Protein AF-A0A2M7CH13-F1 (afdb_monomer_lite)

Sequence (245 aa):
MSPFKLNDRGKRRNRRKWLVLSIFLSLFLFCVLYLFFLERNVMISPETKPDFIVMEERIREKGTFYQSLVERKIPHRWIDLIISKLNPFVDFRRIQGATYRFIMDTEGEMVKFVYEAGPTEVYEIEKDSKGKFIVERHKVPLQVHLVKIVGEIRSSLFEAMNEVGEQDQLALSFAEILAWEIDFYQDVREGNRFKVIVEKIYKGEQFIQYGTIHVAEYLRGEEVIRGIRFNGGYYNEEGFSLQKA

Foldseek 3Di:
DDDDDDDPPVVVVVVVVVVVVVVVVVVVVVVVVVVVVVVVVPPPPPPPPQPKDKDKDWDDPPDFPLVRCVVVVQDVVVSVVVCVQCVVPDDRVPQDGKMKMFIDGPVSHTAKIWIGSADFWIWIWHQDPVGDTHIDIDGQDKDKDFDKDKFFDADALQVGCVVSPHHVVVSVVLCVQQVQPDDRVPLDDGGKMKMWGWIFIDRVPDTGDIDDTQKIWIGDPPDIDIWGDDPRFTATPVRHGSDDD

Radius of gyration: 37.73 Å; chains: 1; bounding box: 50×32×145 Å

pLDDT: mean 85.06, std 14.84, range [39.34, 98.62]

Structure (mmCIF, N/CA/C/O backbone):
data_AF-A0A2M7CH13-F1
#
_entry.id   AF-A0A2M7CH13-F1
#
loop_
_atom_site.group_PDB
_atom_site.id
_atom_site.type_symbol
_atom_site.label_atom_id
_atom_site.label_alt_id
_atom_site.label_comp_id
_atom_site.label_asym_id
_atom_site.label_entity_id
_atom_site.label_seq_id
_atom_site.pdbx_PDB_ins_code
_atom_site.Cartn_x
_atom_site.Cartn_y
_atom_site.Cartn_z
_atom_site.occupancy
_atom_site.B_iso_or_equiv
_atom_site.auth_seq_id
_atom_site.auth_comp_id
_atom_site.auth_asym_id
_atom_site.auth_atom_id
_atom_site.pdbx_PDB_model_num
ATOM 1 N N . MET A 1 1 ? -20.162 -11.603 -118.496 1.00 45.19 1 MET A N 1
ATOM 2 C CA . MET A 1 1 ? -19.532 -12.380 -117.409 1.00 45.19 1 MET A CA 1
ATOM 3 C C . MET A 1 1 ? -18.289 -11.630 -116.939 1.00 45.19 1 MET A C 1
ATOM 5 O O . MET A 1 1 ? -17.283 -11.674 -117.625 1.00 45.19 1 MET A O 1
ATOM 9 N N . SER A 1 2 ? -18.396 -10.841 -115.864 1.00 39.34 2 SER A N 1
ATOM 10 C CA . SER A 1 2 ? -17.268 -10.316 -115.066 1.00 39.34 2 SER A CA 1
ATOM 11 C C . SER A 1 2 ? -17.836 -9.541 -113.865 1.00 39.34 2 SER A C 1
ATOM 13 O O . SER A 1 2 ? -18.521 -8.540 -114.087 1.00 39.34 2 SER A O 1
ATOM 15 N N . PRO A 1 3 ? -17.641 -9.993 -112.612 1.00 51.88 3 PRO A N 1
ATOM 16 C CA . PRO A 1 3 ? -18.106 -9.272 -111.438 1.00 51.88 3 PRO A CA 1
ATOM 17 C C . PRO A 1 3 ? -16.987 -8.461 -110.757 1.00 51.88 3 PRO A C 1
ATOM 19 O O . PRO A 1 3 ? -15.832 -8.868 -110.698 1.00 51.88 3 PRO A O 1
ATOM 22 N N . PHE A 1 4 ? -17.402 -7.331 -110.179 1.00 49.12 4 PHE A N 1
ATOM 23 C CA . PHE A 1 4 ? -16.950 -6.771 -108.898 1.00 49.12 4 PHE A CA 1
ATOM 24 C C . PHE A 1 4 ? -15.440 -6.583 -108.635 1.00 49.12 4 PHE A C 1
ATOM 26 O O . PHE A 1 4 ? -14.747 -7.483 -108.165 1.00 49.12 4 PHE A O 1
ATOM 33 N N . LYS A 1 5 ? -14.973 -5.324 -108.703 1.00 50.72 5 LYS A N 1
ATOM 34 C CA . LYS A 1 5 ? -13.834 -4.852 -107.892 1.00 50.72 5 LYS A CA 1
ATOM 35 C C . LYS A 1 5 ? -14.351 -4.250 -106.582 1.00 50.72 5 LYS A C 1
ATOM 37 O O . LYS A 1 5 ? -14.928 -3.166 -106.559 1.00 50.72 5 LYS A O 1
ATOM 42 N N . LEU A 1 6 ? -14.156 -5.006 -105.504 1.00 49.09 6 LEU A N 1
ATOM 43 C CA . LEU A 1 6 ? -14.552 -4.692 -104.135 1.00 49.09 6 LEU A CA 1
ATOM 44 C C . LEU A 1 6 ? -13.809 -3.486 -103.535 1.00 49.09 6 LEU A C 1
ATOM 46 O O . LEU A 1 6 ? -12.607 -3.286 -103.694 1.00 49.09 6 LEU A O 1
ATOM 50 N N . ASN A 1 7 ? -14.585 -2.743 -102.754 1.00 55.62 7 ASN A N 1
ATOM 51 C CA . ASN A 1 7 ? -14.226 -1.696 -101.808 1.00 55.62 7 ASN A CA 1
ATOM 52 C C . ASN A 1 7 ? -13.224 -2.184 -100.733 1.00 55.62 7 ASN A C 1
ATOM 54 O O . ASN A 1 7 ? -13.626 -2.716 -99.700 1.00 55.62 7 ASN A O 1
ATOM 58 N N . ASP A 1 8 ? -11.920 -1.979 -100.950 1.00 56.94 8 ASP A N 1
ATOM 59 C CA . ASP A 1 8 ? -10.857 -2.427 -100.024 1.00 56.94 8 ASP A CA 1
ATOM 60 C C . ASP A 1 8 ? -10.318 -1.317 -99.085 1.00 56.94 8 ASP A C 1
ATOM 62 O O . ASP A 1 8 ? -9.469 -1.543 -98.218 1.00 56.94 8 ASP A O 1
ATOM 66 N N . ARG A 1 9 ? -10.835 -0.079 -99.184 1.00 52.50 9 ARG A N 1
ATOM 67 C CA . ARG A 1 9 ? -10.374 1.038 -98.326 1.00 52.50 9 ARG A CA 1
ATOM 68 C C . ARG A 1 9 ? -11.031 1.058 -96.940 1.00 52.50 9 ARG A C 1
ATOM 70 O O . ARG A 1 9 ? -10.379 1.441 -95.967 1.00 52.50 9 ARG A O 1
ATOM 77 N N . GLY A 1 10 ? -12.280 0.599 -96.812 1.00 51.81 10 GLY A N 1
ATOM 78 C CA . GLY A 1 10 ? -12.993 0.543 -95.524 1.00 51.81 10 GLY A CA 1
ATOM 79 C C . GLY A 1 10 ? -12.445 -0.521 -94.561 1.00 51.81 10 GLY A C 1
ATOM 80 O O . GLY A 1 10 ? -12.363 -0.298 -93.351 1.00 51.81 10 GLY A O 1
ATOM 81 N N . LYS A 1 11 ? -11.975 -1.653 -95.103 1.00 52.38 11 LYS A N 1
ATOM 82 C CA . LYS A 1 11 ? -11.487 -2.805 -94.325 1.00 52.38 11 LYS A CA 1
ATOM 83 C C . LYS A 1 11 ? -10.139 -2.522 -93.647 1.00 52.38 11 LYS A C 1
ATOM 85 O O . LYS A 1 11 ? -9.933 -2.908 -92.496 1.00 52.38 11 LYS A O 1
ATOM 90 N N . ARG A 1 12 ? -9.246 -1.767 -94.306 1.00 54.50 12 ARG A N 1
ATOM 91 C CA . ARG A 1 12 ? -7.944 -1.339 -93.746 1.00 54.50 12 ARG A CA 1
ATOM 92 C C . ARG A 1 12 ? -8.079 -0.356 -92.577 1.00 54.50 12 ARG A C 1
ATOM 94 O O . ARG A 1 12 ? -7.321 -0.467 -91.613 1.00 54.50 12 ARG A O 1
ATOM 101 N N . ARG A 1 13 ? -9.043 0.576 -92.625 1.00 55.84 13 ARG A N 1
ATOM 102 C CA . ARG A 1 13 ? -9.256 1.571 -91.552 1.00 55.84 13 ARG A CA 1
ATOM 103 C C . ARG A 1 13 ? -9.782 0.925 -90.269 1.00 55.84 13 ARG A C 1
ATOM 105 O O . ARG A 1 13 ? -9.293 1.252 -89.191 1.00 55.84 13 ARG A O 1
ATOM 112 N N . ASN A 1 14 ? -10.703 -0.034 -90.385 1.00 57.50 14 ASN A N 1
ATOM 113 C CA . ASN A 1 14 ? -11.184 -0.793 -89.228 1.00 57.50 14 ASN A CA 1
ATOM 114 C C . ASN A 1 14 ? -10.096 -1.704 -88.652 1.00 57.50 14 ASN A C 1
ATOM 116 O O . ASN A 1 14 ? -9.933 -1.733 -87.438 1.00 57.50 14 ASN A O 1
ATOM 120 N N . ARG A 1 15 ? -9.266 -2.345 -89.488 1.00 60.28 15 ARG A N 1
ATOM 121 C CA . ARG A 1 15 ? -8.119 -3.135 -89.001 1.00 60.28 15 ARG A CA 1
ATOM 122 C C . ARG A 1 15 ? -7.131 -2.304 -88.177 1.00 60.28 15 ARG A C 1
ATOM 124 O O . ARG A 1 15 ? -6.697 -2.767 -87.133 1.00 60.28 15 ARG A O 1
ATOM 131 N N . ARG A 1 16 ? -6.825 -1.064 -88.584 1.00 63.34 16 ARG A N 1
ATOM 132 C CA . ARG A 1 16 ? -5.960 -0.159 -87.798 1.00 63.34 16 ARG A CA 1
ATOM 133 C C . ARG A 1 16 ? -6.582 0.236 -86.456 1.00 63.34 16 ARG A C 1
ATOM 135 O O . ARG A 1 16 ? -5.874 0.246 -85.460 1.00 63.34 16 ARG A O 1
ATOM 142 N N . LYS A 1 17 ? -7.894 0.500 -86.410 1.00 69.19 17 LYS A N 1
ATOM 143 C CA . LYS A 1 17 ? -8.603 0.785 -85.148 1.00 69.19 17 LYS A CA 1
ATOM 144 C C . LYS A 1 17 ? -8.600 -0.416 -84.196 1.00 69.19 17 LYS A C 1
ATOM 146 O O . LYS A 1 17 ? -8.359 -0.233 -83.012 1.00 69.19 17 LYS A O 1
ATOM 151 N N . TRP A 1 18 ? -8.801 -1.626 -84.719 1.00 64.94 18 TRP A N 1
ATOM 152 C CA . TRP A 1 18 ? -8.735 -2.865 -83.935 1.00 64.94 18 TRP A CA 1
ATOM 153 C C . TRP A 1 18 ? -7.317 -3.175 -83.437 1.00 64.94 18 TRP A C 1
ATOM 155 O O . TRP A 1 18 ? -7.159 -3.616 -82.304 1.00 64.94 18 TRP A O 1
ATOM 165 N N . LEU A 1 19 ? -6.284 -2.875 -84.233 1.00 77.12 19 LEU A N 1
ATOM 166 C CA . LEU A 1 19 ? -4.887 -3.008 -83.806 1.00 77.12 19 LEU A CA 1
ATOM 167 C C . LEU A 1 19 ? -4.551 -2.045 -82.660 1.00 77.12 19 LEU A C 1
ATOM 169 O O . LEU A 1 19 ? -4.021 -2.487 -81.645 1.00 77.12 19 LEU A O 1
ATOM 173 N N . VAL A 1 20 ? -4.924 -0.766 -82.786 1.00 77.75 20 VAL A N 1
ATOM 174 C CA . VAL A 1 20 ? -4.722 0.239 -81.725 1.00 77.75 20 VAL A CA 1
ATOM 175 C C . VAL A 1 20 ? -5.480 -0.151 -80.455 1.00 77.75 20 VAL A C 1
ATOM 177 O O . VAL A 1 20 ? -4.905 -0.113 -79.372 1.00 77.75 20 VAL A O 1
ATOM 180 N N . LEU A 1 21 ? -6.730 -0.608 -80.579 1.00 77.00 21 LEU A N 1
ATOM 181 C CA . LEU A 1 21 ? -7.522 -1.065 -79.436 1.00 77.00 21 LEU A CA 1
ATOM 182 C C . LEU A 1 21 ? -6.885 -2.282 -78.742 1.00 77.00 21 LEU A C 1
ATOM 184 O O . LEU A 1 21 ? -6.852 -2.326 -77.517 1.00 77.00 21 LEU A O 1
ATOM 188 N N . SER A 1 22 ? -6.324 -3.233 -79.501 1.00 77.06 22 SER A N 1
ATOM 189 C CA . SER A 1 22 ? -5.647 -4.402 -78.917 1.00 77.06 22 SER A CA 1
ATOM 190 C C . SER A 1 22 ? -4.353 -4.037 -78.186 1.00 77.06 22 SER A C 1
ATOM 192 O O . SER A 1 22 ? -4.056 -4.626 -77.152 1.00 77.06 22 SER A O 1
ATOM 194 N N . ILE A 1 23 ? -3.621 -3.026 -78.672 1.00 83.62 23 ILE A N 1
ATOM 195 C CA . ILE A 1 23 ? -2.404 -2.525 -78.022 1.00 83.62 23 ILE A CA 1
ATOM 196 C C . ILE A 1 23 ? -2.760 -1.851 -76.695 1.00 83.62 23 ILE A C 1
ATOM 198 O O . ILE A 1 23 ? -2.128 -2.139 -75.683 1.00 83.62 23 ILE A O 1
ATOM 202 N N . PHE A 1 24 ? -3.801 -1.012 -76.677 1.00 84.50 24 PHE A N 1
ATOM 203 C CA . PHE A 1 24 ? -4.299 -0.400 -75.442 1.00 84.50 24 PHE A CA 1
ATOM 204 C C . PHE A 1 24 ? -4.806 -1.446 -74.445 1.00 84.50 24 PHE A C 1
ATOM 206 O O . PHE A 1 24 ? -4.485 -1.355 -73.264 1.00 84.50 24 PHE A O 1
ATOM 213 N N . LEU A 1 25 ? -5.536 -2.464 -74.912 1.00 83.44 25 LEU A N 1
ATOM 214 C CA . LEU A 1 25 ? -6.020 -3.554 -74.063 1.00 83.44 25 LEU A CA 1
ATOM 215 C C . LEU A 1 25 ? -4.861 -4.380 -73.485 1.00 83.44 25 LEU A C 1
ATOM 217 O O . LEU A 1 25 ? -4.882 -4.723 -72.309 1.00 83.44 25 LEU A O 1
ATOM 221 N N . SER A 1 26 ? -3.830 -4.648 -74.288 1.00 83.19 26 SER A N 1
ATOM 222 C CA . SER A 1 26 ? -2.594 -5.321 -73.871 1.00 83.19 26 SER A CA 1
ATOM 223 C C . SER A 1 26 ? -1.818 -4.506 -72.834 1.00 83.19 26 SER A C 1
ATOM 225 O O . SER A 1 26 ? -1.406 -5.051 -71.817 1.00 83.19 26 SER A O 1
ATOM 227 N N . LEU A 1 27 ? -1.633 -3.202 -73.062 1.00 86.75 27 LEU A N 1
ATOM 228 C CA . LEU A 1 27 ? -0.969 -2.297 -72.116 1.00 86.75 27 LEU A CA 1
ATOM 229 C C . LEU A 1 27 ? -1.750 -2.171 -70.809 1.00 86.75 27 LEU A C 1
ATOM 231 O O . LEU A 1 27 ? -1.147 -2.159 -69.742 1.00 86.75 27 LEU A O 1
ATOM 235 N N . PHE A 1 28 ? -3.079 -2.117 -70.886 1.00 85.38 28 PHE A N 1
ATOM 236 C CA . PHE A 1 28 ? -3.941 -2.103 -69.711 1.00 85.38 28 PHE A CA 1
ATOM 237 C C . PHE A 1 28 ? -3.848 -3.422 -68.944 1.00 85.38 28 PHE A C 1
ATOM 239 O O . PHE A 1 28 ? -3.634 -3.397 -67.740 1.00 85.38 28 PHE A O 1
ATOM 246 N N . LEU A 1 29 ? -3.916 -4.566 -69.631 1.00 84.94 29 LEU A N 1
ATOM 247 C CA . LEU A 1 29 ? -3.755 -5.882 -69.012 1.00 84.94 29 LEU A CA 1
ATOM 248 C C . LEU A 1 29 ? -2.367 -6.033 -68.381 1.00 84.94 29 LEU A C 1
ATOM 250 O O . LEU A 1 29 ? -2.262 -6.527 -67.267 1.00 84.94 29 LEU A O 1
ATOM 254 N N . PHE A 1 30 ? -1.313 -5.570 -69.054 1.00 84.62 30 PHE A N 1
ATOM 255 C CA . PHE A 1 30 ? 0.044 -5.556 -68.516 1.00 84.62 30 PHE A CA 1
ATOM 256 C C . PHE A 1 30 ? 0.156 -4.637 -67.300 1.00 84.62 30 PHE A C 1
ATOM 258 O O . PHE A 1 30 ? 0.774 -5.024 -66.322 1.00 84.62 30 PHE A O 1
ATOM 265 N N . CYS A 1 31 ? -0.475 -3.461 -67.320 1.00 82.50 31 CYS A N 1
ATOM 266 C CA . CYS A 1 31 ? -0.511 -2.541 -66.185 1.00 82.50 31 CYS A CA 1
ATOM 267 C C . CYS A 1 31 ? -1.287 -3.136 -65.004 1.00 82.50 31 CYS A C 1
ATOM 269 O O . CYS A 1 31 ? -0.814 -3.078 -63.880 1.00 82.50 31 CYS A O 1
ATOM 271 N N . VAL A 1 32 ? -2.429 -3.784 -65.253 1.00 81.88 32 VAL A N 1
ATOM 272 C CA . VAL A 1 32 ? -3.209 -4.494 -64.229 1.00 81.88 32 VAL A CA 1
ATOM 273 C C . VAL A 1 32 ? -2.416 -5.672 -63.670 1.00 81.88 32 VAL A C 1
ATOM 275 O O . VAL A 1 32 ? -2.344 -5.822 -62.460 1.00 81.88 32 VAL A O 1
ATOM 278 N N . LEU A 1 33 ? -1.759 -6.470 -64.517 1.00 80.88 33 LEU A N 1
ATOM 279 C CA . LEU A 1 33 ? -0.876 -7.557 -64.085 1.00 80.88 33 LEU A CA 1
ATOM 280 C C . LEU A 1 33 ? 0.346 -7.030 -63.330 1.00 80.88 33 LEU A C 1
ATOM 282 O O . LEU A 1 33 ? 0.770 -7.661 -62.372 1.00 80.88 33 LEU A O 1
ATOM 286 N N . TYR A 1 34 ? 0.894 -5.883 -63.729 1.00 78.50 34 TYR A N 1
ATOM 287 C CA . TYR A 1 34 ? 2.013 -5.222 -63.065 1.00 78.50 34 TYR A CA 1
ATOM 288 C C . TYR A 1 34 ? 1.599 -4.644 -61.712 1.00 78.50 34 TYR A C 1
ATOM 290 O O . TYR A 1 34 ? 2.332 -4.819 -60.750 1.00 78.50 34 TYR A O 1
ATOM 298 N N . LEU A 1 35 ? 0.414 -4.036 -61.605 1.00 75.62 35 LEU A N 1
ATOM 299 C CA . LEU A 1 35 ? -0.174 -3.573 -60.346 1.00 75.62 35 LEU A CA 1
ATOM 300 C C . LEU A 1 35 ? -0.499 -4.750 -59.423 1.00 75.62 35 LEU A C 1
ATOM 302 O O . LEU A 1 35 ? -0.153 -4.703 -58.251 1.00 75.62 35 LEU A O 1
ATOM 306 N N . PHE A 1 36 ? -1.050 -5.841 -59.960 1.00 69.75 36 PHE A N 1
ATOM 307 C CA . PHE A 1 36 ? -1.295 -7.077 -59.215 1.00 69.75 36 PHE A CA 1
ATOM 308 C C . PHE A 1 36 ? 0.019 -7.741 -58.773 1.00 69.75 36 PHE A C 1
ATOM 310 O O . PHE A 1 36 ? 0.111 -8.285 -57.679 1.00 69.75 36 PHE A O 1
ATOM 317 N N . PHE A 1 37 ? 1.068 -7.674 -59.597 1.00 65.31 37 PHE A N 1
ATOM 318 C CA . PHE A 1 37 ? 2.413 -8.136 -59.252 1.00 65.31 37 PHE A CA 1
ATOM 319 C C . PHE A 1 37 ? 3.088 -7.215 -58.227 1.00 65.31 37 PHE A C 1
ATOM 321 O O . PHE A 1 37 ? 3.800 -7.712 -57.363 1.00 65.31 37 PHE A O 1
ATOM 328 N N . LEU A 1 38 ? 2.831 -5.904 -58.263 1.00 60.84 38 LEU A N 1
ATOM 329 C CA . LEU A 1 38 ? 3.253 -4.950 -57.236 1.00 60.84 38 LEU A CA 1
ATOM 330 C C . LEU A 1 38 ? 2.551 -5.224 -55.907 1.00 60.84 38 LEU A C 1
ATOM 332 O O . LEU A 1 38 ? 3.241 -5.322 -54.902 1.00 60.84 38 LEU A O 1
ATOM 336 N N . GLU A 1 39 ? 1.232 -5.436 -55.899 1.00 56.03 39 GLU A N 1
ATOM 337 C CA . GLU A 1 39 ? 0.479 -5.844 -54.704 1.00 56.03 39 GLU A CA 1
ATOM 338 C C . GLU A 1 39 ? 0.982 -7.186 -54.153 1.00 56.03 39 GLU A C 1
ATOM 340 O O . GLU A 1 39 ? 1.144 -7.329 -52.945 1.00 56.03 39 GLU A O 1
ATOM 345 N N . ARG A 1 40 ? 1.317 -8.151 -55.024 1.00 55.84 40 ARG A N 1
ATOM 346 C CA . ARG A 1 40 ? 1.867 -9.456 -54.612 1.00 55.84 40 ARG A CA 1
ATOM 347 C C . ARG A 1 40 ? 3.326 -9.389 -54.141 1.00 55.84 40 ARG A C 1
ATOM 349 O O . ARG A 1 40 ? 3.751 -10.268 -53.398 1.00 55.84 40 ARG A O 1
ATOM 356 N N . ASN A 1 41 ? 4.081 -8.378 -54.580 1.00 49.56 41 ASN A N 1
ATOM 357 C CA . ASN A 1 41 ? 5.468 -8.119 -54.178 1.00 49.56 41 ASN A CA 1
ATOM 358 C C . ASN A 1 41 ? 5.597 -7.076 -53.065 1.00 49.56 41 ASN A C 1
ATOM 360 O O . ASN A 1 41 ? 6.709 -6.870 -52.575 1.00 49.56 41 ASN A O 1
ATOM 364 N N . VAL A 1 42 ? 4.489 -6.499 -52.581 1.00 48.84 42 VAL A N 1
ATOM 365 C CA . VAL A 1 42 ? 4.394 -6.101 -51.172 1.00 48.84 42 VAL A CA 1
ATOM 366 C C . VAL A 1 42 ? 4.355 -7.399 -50.371 1.00 48.84 42 VAL A C 1
ATOM 368 O O . VAL A 1 42 ? 3.355 -7.807 -49.789 1.00 48.84 42 VAL A O 1
ATOM 371 N N . MET A 1 43 ? 5.495 -8.087 -50.373 1.00 43.19 43 MET A N 1
ATOM 372 C CA . MET A 1 43 ? 5.863 -8.939 -49.273 1.00 43.19 43 MET A CA 1
ATOM 373 C C . MET A 1 43 ? 5.755 -8.010 -48.073 1.00 43.19 43 MET A C 1
ATOM 375 O O . MET A 1 43 ? 6.549 -7.082 -47.913 1.00 43.19 43 MET A O 1
ATOM 379 N N . ILE A 1 44 ? 4.745 -8.248 -47.244 1.00 46.19 44 ILE A N 1
ATOM 380 C CA . ILE A 1 44 ? 4.933 -8.132 -45.811 1.00 46.19 44 ILE A CA 1
ATOM 381 C C . ILE A 1 44 ? 6.220 -8.924 -45.590 1.00 46.19 44 ILE A C 1
ATOM 383 O O . ILE A 1 44 ? 6.199 -10.155 -45.561 1.00 46.19 44 ILE A O 1
ATOM 387 N N . SER A 1 45 ? 7.366 -8.229 -45.579 1.00 47.44 45 SER A N 1
ATOM 388 C CA . SER A 1 45 ? 8.535 -8.748 -44.896 1.00 47.44 45 SER A CA 1
ATOM 389 C C . SER A 1 45 ? 7.941 -9.200 -43.580 1.00 47.44 45 SER A C 1
ATOM 391 O O . SER A 1 45 ? 7.281 -8.361 -42.951 1.00 47.44 45 SER A O 1
ATOM 393 N N . PRO A 1 46 ? 8.032 -10.486 -43.193 1.00 43.69 46 PRO A N 1
ATOM 394 C CA . PRO A 1 46 ? 7.719 -10.802 -41.818 1.00 43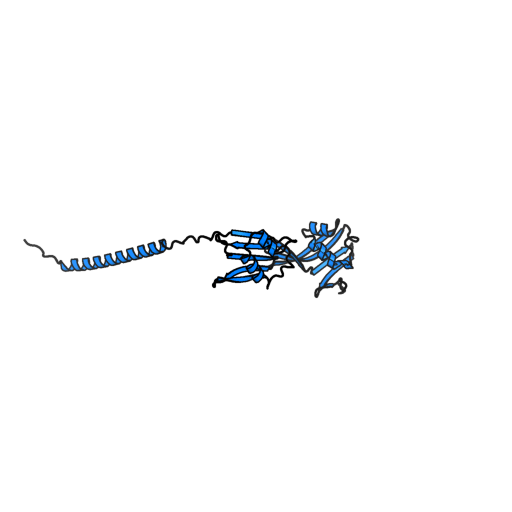.69 46 PRO A CA 1
ATOM 395 C C . PRO A 1 46 ? 8.524 -9.769 -41.041 1.00 43.69 46 PRO A C 1
ATOM 397 O O . PRO A 1 46 ? 9.729 -9.634 -41.274 1.00 43.69 46 PRO A O 1
ATOM 400 N N . GLU A 1 47 ? 7.855 -8.918 -40.262 1.00 43.91 47 GLU A N 1
ATOM 401 C CA . GLU A 1 47 ? 8.559 -8.272 -39.177 1.00 43.91 47 GLU A CA 1
ATOM 402 C C . GLU A 1 47 ? 9.163 -9.466 -38.455 1.00 43.91 47 GLU A C 1
ATOM 404 O O . GLU A 1 47 ? 8.453 -10.253 -37.823 1.00 43.91 47 GLU A O 1
ATOM 409 N N . THR A 1 48 ? 10.454 -9.703 -38.671 1.00 44.47 48 THR A N 1
ATOM 410 C CA . THR A 1 48 ? 11.270 -10.446 -37.740 1.00 44.47 48 THR A CA 1
ATOM 411 C C . THR A 1 48 ? 11.053 -9.659 -36.469 1.00 44.47 48 THR A C 1
ATOM 413 O O . THR A 1 48 ? 11.680 -8.620 -36.278 1.00 44.47 48 THR A O 1
ATOM 416 N N . LYS A 1 49 ? 10.067 -10.068 -35.654 1.00 48.19 49 LYS A N 1
ATOM 417 C CA . LYS A 1 49 ? 10.009 -9.658 -34.259 1.00 48.19 49 LYS A CA 1
ATOM 418 C C . LYS A 1 49 ? 11.427 -9.926 -33.791 1.00 48.19 49 LYS A C 1
ATOM 420 O O . LYS A 1 49 ? 11.838 -11.084 -33.894 1.00 48.19 49 LYS A O 1
ATOM 425 N N . PRO A 1 50 ? 12.208 -8.892 -33.446 1.00 57.88 50 PRO A N 1
ATOM 426 C CA . PRO A 1 50 ? 13.564 -9.144 -33.021 1.00 57.88 50 PRO A CA 1
ATOM 427 C C . PRO A 1 50 ? 13.453 -10.133 -31.870 1.00 57.88 50 PRO A C 1
ATOM 429 O O . PRO A 1 50 ? 12.598 -9.960 -30.996 1.00 57.88 50 PRO A O 1
ATOM 432 N N . ASP A 1 51 ? 14.223 -11.213 -31.923 1.00 74.69 51 ASP A N 1
ATOM 433 C CA . ASP A 1 51 ? 14.258 -12.139 -30.806 1.00 74.69 51 ASP A CA 1
ATOM 434 C C . ASP A 1 51 ? 14.788 -11.345 -29.610 1.00 74.69 51 ASP A C 1
ATOM 436 O O . ASP A 1 51 ? 15.943 -10.921 -29.572 1.00 74.69 51 ASP A O 1
ATOM 440 N N . PHE A 1 52 ? 13.898 -11.053 -28.665 1.00 83.94 52 PHE A N 1
ATOM 441 C CA . PHE A 1 52 ? 14.240 -10.299 -27.473 1.00 83.94 52 PHE A CA 1
ATOM 442 C C . PHE A 1 52 ? 14.523 -11.263 -26.331 1.00 83.94 52 PHE A C 1
ATOM 444 O O . PHE A 1 52 ? 13.735 -12.166 -26.042 1.00 83.94 52 PHE A O 1
ATOM 451 N N . ILE A 1 53 ? 15.622 -11.022 -25.628 1.00 83.12 53 ILE A N 1
ATOM 452 C CA . ILE A 1 53 ? 15.914 -11.685 -24.365 1.00 83.12 53 ILE A CA 1
ATOM 453 C C . ILE A 1 53 ? 15.323 -10.811 -23.261 1.00 83.12 53 ILE A C 1
ATOM 455 O O . ILE A 1 53 ? 15.743 -9.669 -23.062 1.00 83.12 53 ILE A O 1
ATOM 459 N N . VAL A 1 54 ? 14.326 -11.351 -22.559 1.00 88.75 54 VAL A N 1
ATOM 460 C CA . VAL A 1 54 ? 13.649 -10.682 -21.444 1.00 88.75 54 VAL A CA 1
ATOM 461 C C . VAL A 1 54 ? 14.139 -11.280 -20.133 1.00 88.75 54 VAL A C 1
ATOM 463 O O . VAL A 1 54 ? 14.022 -12.483 -19.903 1.00 88.75 54 VAL A O 1
ATOM 466 N N . MET A 1 55 ? 14.670 -10.431 -19.261 1.00 85.75 55 MET A N 1
ATOM 467 C CA . MET A 1 55 ? 15.053 -10.784 -17.897 1.00 85.75 55 MET A CA 1
ATOM 468 C C . MET A 1 55 ? 14.156 -10.034 -16.922 1.00 85.75 55 MET A C 1
ATOM 470 O O . MET A 1 55 ? 14.206 -8.809 -16.861 1.00 85.75 55 MET A O 1
ATOM 474 N N . GLU A 1 56 ? 13.343 -10.767 -16.168 1.00 89.56 56 GLU A N 1
ATOM 475 C CA . GLU A 1 56 ? 12.459 -10.222 -15.138 1.00 89.56 56 GLU A CA 1
ATOM 476 C C . GLU A 1 56 ? 12.942 -10.632 -13.750 1.00 89.56 56 GLU A C 1
ATOM 478 O O . GLU A 1 56 ? 13.324 -11.787 -13.538 1.00 89.56 56 GLU A O 1
ATOM 483 N N . GLU A 1 57 ? 12.941 -9.686 -12.811 1.00 85.62 57 GLU A N 1
ATOM 484 C CA . GLU A 1 57 ? 13.374 -9.945 -11.444 1.00 85.62 57 GLU A CA 1
ATOM 485 C C . GLU A 1 57 ? 12.630 -9.095 -10.412 1.00 85.62 57 GLU A C 1
ATOM 487 O O . GLU A 1 57 ? 12.308 -7.928 -10.647 1.00 85.62 57 GLU A O 1
ATOM 492 N N . ARG A 1 58 ? 12.419 -9.680 -9.226 1.00 83.69 58 ARG A N 1
ATOM 493 C CA . ARG A 1 58 ? 11.979 -8.962 -8.023 1.00 83.69 58 ARG A CA 1
ATOM 494 C C . ARG A 1 58 ? 13.176 -8.640 -7.135 1.00 83.69 58 ARG A C 1
ATOM 496 O O . ARG A 1 58 ? 13.942 -9.528 -6.761 1.00 83.69 58 ARG A O 1
ATOM 503 N N . ILE A 1 59 ? 13.308 -7.376 -6.748 1.00 82.06 59 ILE A N 1
ATOM 504 C CA . ILE A 1 59 ? 14.394 -6.916 -5.882 1.00 82.06 59 ILE A CA 1
ATOM 505 C C . ILE A 1 59 ? 14.164 -7.467 -4.472 1.00 82.06 59 ILE A C 1
ATOM 507 O O . ILE A 1 59 ? 13.111 -7.262 -3.863 1.00 82.06 59 ILE A O 1
ATOM 511 N N . ARG A 1 60 ? 15.154 -8.203 -3.961 1.00 71.56 60 ARG A N 1
ATOM 512 C CA . ARG A 1 60 ? 15.115 -8.822 -2.629 1.00 71.56 60 ARG A CA 1
ATOM 513 C C . ARG A 1 60 ? 15.256 -7.764 -1.534 1.00 71.56 60 ARG A C 1
ATOM 515 O O . ARG A 1 60 ? 16.061 -6.851 -1.666 1.00 71.56 60 ARG A O 1
ATOM 522 N N . GLU A 1 61 ? 14.574 -7.965 -0.407 1.00 61.88 61 GLU A N 1
ATOM 523 C CA . GLU A 1 61 ? 14.527 -7.021 0.729 1.00 61.88 61 GLU A CA 1
ATOM 524 C C . GLU A 1 61 ? 15.892 -6.674 1.352 1.00 61.88 61 GLU A C 1
ATOM 526 O O . GLU A 1 61 ? 16.024 -5.647 2.009 1.00 61.88 61 GLU A O 1
ATOM 531 N N . LYS A 1 62 ? 16.916 -7.517 1.162 1.00 65.69 62 LYS A N 1
ATOM 532 C CA . LYS A 1 62 ? 18.255 -7.344 1.758 1.00 65.69 62 LYS A CA 1
ATOM 533 C C . LYS A 1 62 ? 19.355 -6.990 0.746 1.00 65.69 62 LYS A C 1
ATOM 535 O O . LYS A 1 62 ? 20.520 -6.940 1.128 1.00 65.69 62 LYS A O 1
ATOM 540 N N . GLY A 1 63 ? 19.012 -6.794 -0.530 1.00 68.88 63 GLY A N 1
ATOM 541 C CA . GLY A 1 63 ? 19.964 -6.482 -1.602 1.00 68.88 63 GLY A CA 1
ATOM 542 C C . GLY A 1 63 ? 19.827 -5.046 -2.110 1.00 68.88 63 GLY A C 1
ATOM 543 O O . GLY A 1 63 ? 18.772 -4.431 -1.986 1.00 68.88 63 GLY A O 1
ATOM 544 N N . THR A 1 64 ? 20.887 -4.502 -2.710 1.00 82.94 64 THR A N 1
ATOM 545 C CA . THR A 1 64 ? 20.799 -3.205 -3.405 1.00 82.94 64 THR A CA 1
ATOM 546 C C . THR A 1 64 ? 20.251 -3.385 -4.821 1.00 82.94 64 THR A C 1
ATOM 548 O O . THR A 1 64 ? 20.448 -4.432 -5.443 1.00 82.94 64 THR A O 1
ATOM 551 N N . PHE A 1 65 ? 19.615 -2.346 -5.376 1.00 86.94 65 PHE A N 1
ATOM 552 C CA . PHE A 1 65 ? 19.175 -2.361 -6.777 1.00 86.94 65 PHE A CA 1
ATOM 553 C C . PHE A 1 65 ? 20.333 -2.661 -7.737 1.00 86.94 65 PHE A C 1
ATOM 555 O O . PHE A 1 65 ? 20.206 -3.529 -8.597 1.00 86.94 65 PHE A O 1
ATOM 562 N N . TYR A 1 66 ? 21.489 -2.025 -7.522 1.00 89.31 66 TYR A N 1
ATOM 563 C CA . TYR A 1 66 ? 22.705 -2.280 -8.298 1.00 89.31 66 TYR A CA 1
ATOM 564 C C . TYR A 1 66 ? 23.086 -3.764 -8.275 1.00 89.31 66 TYR A C 1
ATOM 566 O O . TYR A 1 66 ? 23.266 -4.379 -9.324 1.00 89.31 66 TYR A O 1
ATOM 574 N N . GLN A 1 67 ? 23.156 -4.357 -7.081 1.00 88.00 67 GLN A N 1
ATOM 575 C CA . GLN A 1 67 ? 23.522 -5.761 -6.922 1.00 88.00 67 GLN A CA 1
ATOM 576 C C . GLN A 1 67 ? 22.523 -6.694 -7.614 1.00 88.00 67 GLN A C 1
ATOM 578 O O . GLN A 1 67 ? 22.945 -7.646 -8.264 1.00 88.00 67 GLN A O 1
ATOM 583 N N . SER A 1 68 ? 21.223 -6.387 -7.556 1.00 89.25 68 SER A N 1
ATOM 584 C CA . SER A 1 68 ? 20.203 -7.190 -8.240 1.00 89.25 68 SER A CA 1
ATOM 585 C C . SER A 1 68 ? 20.393 -7.231 -9.763 1.00 89.25 68 SER A C 1
ATOM 587 O O . SER A 1 68 ? 20.141 -8.264 -10.378 1.00 89.25 68 SER A O 1
ATOM 589 N N . LEU A 1 69 ? 20.876 -6.142 -10.375 1.00 90.81 69 LEU A N 1
ATOM 590 C CA . LEU A 1 69 ? 21.162 -6.083 -11.813 1.00 90.81 69 LEU A CA 1
ATOM 5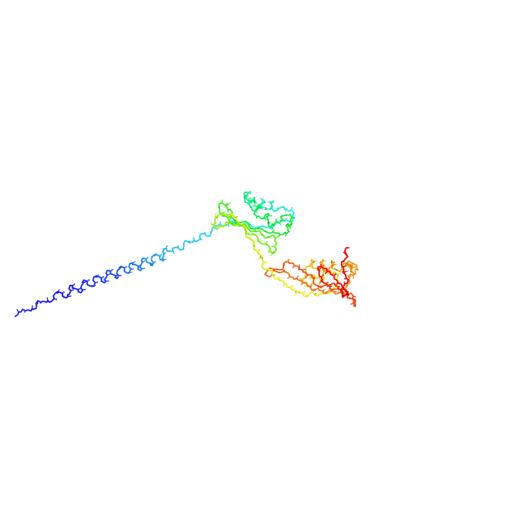91 C C . LEU A 1 69 ? 22.445 -6.859 -12.160 1.00 90.81 69 LEU A C 1
ATOM 593 O O . LEU A 1 69 ? 22.489 -7.575 -13.164 1.00 90.81 69 LEU A O 1
ATOM 597 N N . VAL A 1 70 ? 23.471 -6.768 -11.305 1.00 91.44 70 VAL A N 1
ATOM 598 C CA . VAL A 1 70 ?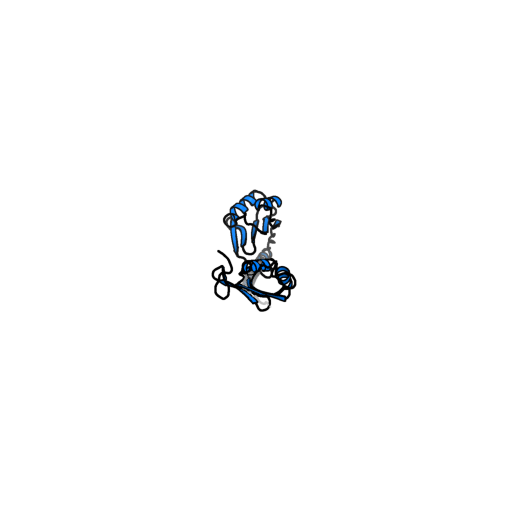 24.733 -7.518 -11.457 1.00 91.44 70 VAL A CA 1
ATOM 599 C C . VAL A 1 70 ? 24.504 -9.026 -11.351 1.00 91.44 70 VAL A C 1
ATOM 601 O O . VAL A 1 70 ? 25.022 -9.784 -12.170 1.00 91.44 70 VAL A O 1
ATOM 604 N N . GLU A 1 71 ? 23.700 -9.479 -10.386 1.00 90.62 71 GLU A N 1
ATOM 605 C CA . GLU A 1 71 ? 23.375 -10.901 -10.194 1.00 90.62 71 GLU A CA 1
ATOM 606 C C . GLU A 1 71 ? 22.657 -11.505 -11.412 1.00 90.62 71 GLU A C 1
ATOM 608 O O . GLU A 1 71 ? 22.835 -12.685 -11.724 1.00 90.62 71 GLU A O 1
ATOM 613 N N . ARG A 1 72 ? 21.914 -10.680 -12.162 1.00 89.69 72 ARG A N 1
ATOM 614 C CA . ARG A 1 72 ? 21.280 -11.054 -13.435 1.00 89.69 72 ARG A CA 1
ATOM 615 C C . ARG A 1 72 ? 22.190 -10.910 -14.653 1.00 89.69 72 ARG A C 1
ATOM 617 O O . ARG A 1 72 ? 21.729 -11.083 -15.776 1.00 89.69 72 ARG A O 1
ATOM 624 N N . LYS A 1 73 ? 23.489 -10.679 -14.441 1.00 90.25 73 LYS A N 1
ATOM 625 C CA . LYS A 1 73 ? 24.514 -10.566 -15.491 1.00 90.25 73 LYS A CA 1
ATOM 626 C C . LYS A 1 73 ? 24.202 -9.468 -16.513 1.00 90.25 73 LYS A C 1
ATOM 628 O O . LYS A 1 73 ? 24.619 -9.563 -17.667 1.00 90.25 73 LYS A O 1
ATOM 633 N N . ILE A 1 74 ? 23.486 -8.421 -16.096 1.00 91.56 74 ILE A N 1
ATOM 634 C CA . ILE A 1 74 ? 23.253 -7.255 -16.947 1.00 91.56 74 ILE A CA 1
ATOM 635 C C . ILE A 1 74 ? 24.601 -6.541 -17.149 1.00 91.56 74 ILE A C 1
ATOM 637 O O . ILE A 1 74 ? 25.309 -6.291 -16.172 1.00 91.56 74 ILE A O 1
ATOM 641 N N . PRO A 1 75 ? 24.992 -6.204 -18.393 1.00 92.50 75 PRO A N 1
ATOM 642 C CA . PRO A 1 75 ? 26.245 -5.501 -18.651 1.00 92.50 75 PRO A CA 1
ATOM 643 C C . PRO A 1 75 ? 26.351 -4.180 -17.875 1.00 92.50 75 PRO A C 1
ATOM 645 O O . PRO A 1 75 ? 25.425 -3.370 -17.909 1.00 92.50 75 PRO A O 1
ATOM 648 N N . HIS A 1 76 ? 27.505 -3.913 -17.250 1.00 93.44 76 HIS A N 1
ATOM 649 C CA . HIS A 1 76 ? 27.720 -2.725 -16.404 1.00 93.44 76 HIS A CA 1
ATOM 650 C C . HIS A 1 76 ? 27.352 -1.399 -17.090 1.00 93.44 76 HIS A C 1
ATOM 652 O O . HIS A 1 76 ? 26.696 -0.565 -16.476 1.00 93.44 76 HIS A O 1
ATOM 658 N N . ARG A 1 77 ? 27.654 -1.245 -18.390 1.00 94.56 77 ARG A N 1
ATOM 659 C CA . ARG A 1 77 ? 27.263 -0.058 -19.177 1.00 94.56 77 ARG A CA 1
ATOM 660 C C . ARG A 1 77 ? 25.760 0.241 -19.114 1.00 94.56 77 ARG A C 1
ATOM 662 O O . ARG A 1 77 ? 25.357 1.401 -19.101 1.00 94.56 77 ARG A O 1
ATOM 669 N N . TRP A 1 78 ? 24.935 -0.806 -19.082 1.00 95.31 78 TRP A N 1
ATOM 670 C CA . TRP A 1 78 ? 23.486 -0.682 -19.002 1.00 95.31 78 TRP A CA 1
ATOM 671 C C . TRP A 1 78 ? 23.037 -0.410 -17.576 1.00 95.31 78 TRP A C 1
ATOM 673 O O . TRP A 1 78 ? 22.156 0.418 -17.386 1.00 95.31 78 TRP A O 1
ATOM 683 N N . ILE A 1 79 ? 23.681 -1.027 -16.583 1.00 94.94 79 ILE A N 1
ATOM 684 C CA . ILE A 1 79 ? 23.431 -0.745 -15.163 1.00 94.94 79 ILE A CA 1
ATOM 685 C C . ILE A 1 79 ? 23.651 0.744 -14.867 1.00 94.94 79 ILE A C 1
ATOM 687 O O . ILE A 1 79 ? 22.765 1.400 -14.316 1.00 94.94 79 ILE A O 1
ATOM 691 N N . ASP A 1 80 ? 24.787 1.296 -15.294 1.00 94.88 80 ASP A N 1
ATOM 692 C CA . ASP A 1 80 ? 25.132 2.702 -15.068 1.00 94.88 80 ASP A CA 1
ATOM 693 C C . ASP A 1 80 ? 24.143 3.643 -15.775 1.00 94.88 80 ASP A C 1
ATOM 695 O O . ASP A 1 80 ? 23.665 4.622 -15.189 1.00 94.88 80 ASP A O 1
ATOM 699 N N . LEU A 1 81 ? 23.762 3.317 -17.018 1.00 95.75 81 LEU A N 1
ATOM 700 C CA . LEU A 1 81 ? 22.737 4.056 -17.755 1.00 95.75 81 LEU A CA 1
ATOM 701 C C . LEU A 1 81 ? 21.389 4.027 -17.020 1.00 95.75 81 LEU A C 1
ATOM 703 O O . LEU A 1 81 ? 20.805 5.087 -16.800 1.00 95.75 81 LEU A O 1
ATOM 707 N N . ILE A 1 82 ? 20.908 2.846 -16.627 1.00 95.94 82 ILE A N 1
ATOM 708 C CA . ILE A 1 82 ? 19.622 2.655 -15.940 1.00 95.94 82 ILE A CA 1
ATOM 709 C C . ILE A 1 82 ? 19.585 3.471 -14.648 1.00 95.94 82 ILE A C 1
ATOM 711 O O . ILE A 1 82 ? 18.655 4.251 -14.433 1.00 95.94 82 ILE A O 1
ATOM 715 N N . ILE A 1 83 ? 20.615 3.343 -13.810 1.00 94.00 83 ILE A N 1
ATOM 716 C CA . ILE A 1 83 ? 20.684 4.051 -12.528 1.00 94.00 83 ILE A CA 1
ATOM 717 C C . ILE A 1 83 ? 20.721 5.559 -12.755 1.00 94.00 83 ILE A C 1
ATOM 719 O O . ILE A 1 83 ? 19.938 6.278 -12.138 1.00 94.00 83 ILE A O 1
ATOM 723 N N . SER A 1 84 ? 21.560 6.049 -13.675 1.00 95.00 84 SER A N 1
ATOM 724 C CA . SER A 1 84 ? 21.641 7.488 -13.967 1.00 95.00 84 SER A CA 1
ATOM 725 C C . SER A 1 84 ? 20.309 8.073 -14.453 1.00 95.00 84 SER A C 1
ATOM 727 O O . SER A 1 84 ? 19.974 9.211 -14.122 1.00 95.00 84 SER A O 1
ATOM 729 N N . LYS A 1 85 ? 19.530 7.290 -15.209 1.00 95.44 85 LYS A N 1
ATOM 730 C CA . LYS A 1 85 ? 18.228 7.681 -15.757 1.00 95.44 85 LYS A CA 1
ATOM 731 C C . LYS A 1 85 ? 17.121 7.693 -14.708 1.00 95.44 85 LYS A C 1
ATOM 733 O O . LYS A 1 85 ? 16.278 8.584 -14.746 1.00 95.44 85 LYS A O 1
ATOM 738 N N . LEU A 1 86 ? 17.134 6.744 -13.777 1.00 93.56 86 LEU A N 1
ATOM 739 C CA . LEU A 1 86 ? 16.098 6.594 -12.752 1.00 93.56 86 LEU A CA 1
ATOM 740 C C . LEU A 1 86 ? 16.355 7.400 -11.475 1.00 93.56 86 LEU A C 1
ATOM 742 O O . LEU A 1 86 ? 15.392 7.767 -10.809 1.00 93.56 86 LEU A O 1
ATOM 746 N N . ASN A 1 87 ? 17.610 7.714 -11.141 1.00 92.25 87 ASN A N 1
ATOM 747 C CA . ASN A 1 87 ? 17.973 8.437 -9.914 1.00 92.25 87 ASN A CA 1
ATOM 748 C C . ASN A 1 87 ? 17.202 9.763 -9.685 1.00 92.25 87 ASN A C 1
ATOM 750 O O . ASN A 1 87 ? 16.892 10.066 -8.536 1.00 92.25 87 ASN A O 1
ATOM 754 N N . PRO A 1 88 ? 16.827 10.550 -10.720 1.00 92.25 88 PRO A N 1
ATOM 755 C CA . PRO A 1 88 ? 15.986 11.737 -10.529 1.00 92.25 88 PRO A CA 1
ATOM 756 C C . PRO A 1 88 ? 14.553 11.442 -10.056 1.00 92.25 88 PRO A C 1
ATOM 758 O O . PRO A 1 88 ? 13.874 12.353 -9.589 1.00 92.25 88 PRO A O 1
ATOM 761 N N . PHE A 1 89 ? 14.074 10.207 -10.217 1.00 87.94 89 PHE A N 1
ATOM 762 C CA . PHE A 1 89 ? 12.682 9.824 -9.972 1.00 87.94 89 PHE A CA 1
ATOM 763 C C . PHE A 1 89 ? 12.512 8.789 -8.857 1.00 87.94 89 PHE A C 1
ATOM 765 O O . PHE A 1 89 ? 11.436 8.700 -8.270 1.00 87.94 89 PHE A O 1
ATOM 772 N N . VAL A 1 90 ? 13.550 8.002 -8.570 1.00 86.56 90 VAL A N 1
ATOM 773 C CA . VAL A 1 90 ? 13.491 6.856 -7.660 1.00 86.56 90 VAL A CA 1
ATOM 774 C C . VAL A 1 90 ? 14.538 7.009 -6.563 1.00 86.56 90 VAL A C 1
ATOM 776 O O . VAL A 1 90 ? 15.733 7.074 -6.842 1.00 86.56 90 VAL A O 1
ATOM 779 N N . ASP A 1 91 ? 14.102 6.980 -5.300 1.00 85.94 91 ASP A N 1
ATOM 780 C CA . ASP A 1 91 ? 15.013 6.811 -4.165 1.00 85.94 91 ASP A CA 1
ATOM 781 C C . ASP A 1 91 ? 15.272 5.319 -3.924 1.00 85.94 91 ASP A C 1
ATOM 783 O O . ASP A 1 91 ? 14.516 4.626 -3.238 1.00 85.94 91 ASP A O 1
ATOM 787 N N . PHE A 1 92 ? 16.376 4.821 -4.479 1.00 82.88 92 PHE A N 1
ATOM 788 C CA . PHE A 1 92 ? 16.757 3.410 -4.391 1.00 82.88 92 PHE A CA 1
ATOM 789 C C . PHE A 1 92 ? 17.054 2.904 -2.968 1.00 82.88 92 PHE A C 1
ATOM 791 O O . PHE A 1 92 ? 17.234 1.703 -2.770 1.00 82.88 92 PHE A O 1
ATOM 798 N N . ARG A 1 93 ? 17.102 3.782 -1.958 1.00 76.75 93 ARG A N 1
ATOM 799 C CA . ARG A 1 93 ? 17.275 3.381 -0.549 1.00 76.75 93 ARG A CA 1
ATOM 800 C C . ARG A 1 93 ? 15.970 2.916 0.095 1.00 76.75 93 ARG A C 1
ATOM 802 O O . ARG A 1 93 ? 16.005 2.324 1.167 1.00 76.75 93 ARG A O 1
ATOM 809 N N . ARG A 1 94 ? 14.826 3.209 -0.528 1.00 72.06 94 ARG A N 1
ATOM 810 C CA . ARG A 1 94 ? 13.481 2.934 0.005 1.00 72.06 94 ARG A CA 1
ATOM 811 C C . ARG A 1 94 ? 12.740 1.856 -0.787 1.00 72.06 94 ARG A C 1
ATOM 813 O O . ARG A 1 94 ? 11.515 1.819 -0.778 1.00 72.06 94 ARG A O 1
ATOM 820 N N . ILE A 1 95 ? 13.471 0.992 -1.488 1.00 71.44 95 ILE A N 1
ATOM 821 C CA . ILE A 1 95 ? 12.870 -0.043 -2.330 1.00 71.44 95 ILE A CA 1
ATOM 822 C C . ILE A 1 95 ? 12.277 -1.146 -1.455 1.00 71.44 95 ILE A C 1
ATOM 824 O O . ILE A 1 95 ? 13.002 -1.813 -0.720 1.00 71.44 95 ILE A O 1
ATOM 828 N N . GLN A 1 96 ? 10.974 -1.382 -1.593 1.00 66.88 96 GLN A N 1
ATOM 829 C CA . GLN A 1 96 ? 10.300 -2.543 -1.020 1.00 66.88 96 GLN A CA 1
ATOM 830 C C . GLN A 1 96 ? 9.511 -3.259 -2.114 1.00 66.88 96 GLN A C 1
ATOM 832 O O . GLN A 1 96 ? 8.555 -2.721 -2.660 1.00 66.88 96 GLN A O 1
ATOM 837 N N . GLY A 1 97 ? 9.934 -4.478 -2.458 1.00 71.19 97 GLY A N 1
ATOM 838 C CA . GLY A 1 97 ? 9.191 -5.345 -3.376 1.00 71.19 97 GLY A CA 1
ATOM 839 C C . GLY A 1 97 ? 9.119 -4.890 -4.837 1.00 71.19 97 GLY A C 1
ATOM 840 O O . GLY A 1 97 ? 8.311 -5.448 -5.575 1.00 71.19 97 GLY A O 1
ATOM 841 N N . ALA A 1 98 ? 9.943 -3.929 -5.261 1.00 84.56 98 ALA A N 1
ATOM 842 C CA . ALA A 1 98 ? 9.987 -3.474 -6.648 1.00 84.56 98 ALA A CA 1
ATOM 843 C C . ALA A 1 98 ? 10.453 -4.580 -7.607 1.00 84.56 98 ALA A C 1
ATOM 845 O O . ALA A 1 98 ? 11.255 -5.452 -7.247 1.00 84.56 98 ALA A O 1
ATOM 846 N N . THR A 1 99 ? 9.970 -4.517 -8.843 1.00 88.62 99 THR A N 1
ATOM 847 C CA . THR A 1 99 ? 10.354 -5.430 -9.922 1.00 88.62 99 THR A CA 1
ATOM 848 C C . THR A 1 99 ? 10.981 -4.661 -11.072 1.00 88.62 99 THR A C 1
ATOM 850 O O . THR A 1 99 ? 10.784 -3.453 -11.232 1.00 88.62 99 THR A O 1
ATOM 853 N N . TYR A 1 100 ? 11.765 -5.358 -11.885 1.00 92.88 100 TYR A N 1
ATOM 854 C CA . TYR A 1 100 ? 12.242 -4.809 -13.140 1.00 92.88 100 TYR A CA 1
ATOM 855 C C . TYR A 1 100 ? 12.220 -5.843 -14.257 1.00 92.88 100 TYR A C 1
ATOM 857 O O . TYR A 1 100 ? 12.327 -7.046 -14.020 1.00 92.88 100 TYR A O 1
ATOM 865 N N . ARG A 1 101 ? 12.128 -5.346 -15.490 1.00 94.31 101 ARG A N 1
ATOM 866 C CA . ARG A 1 101 ? 12.306 -6.112 -16.722 1.00 94.31 101 ARG A CA 1
ATOM 867 C C . ARG A 1 101 ? 13.381 -5.456 -17.572 1.00 94.31 101 ARG A C 1
ATOM 869 O O . ARG A 1 101 ? 13.260 -4.290 -17.935 1.00 94.31 101 ARG A O 1
ATOM 876 N N . PHE A 1 102 ? 14.423 -6.207 -17.896 1.00 95.12 102 PHE A N 1
ATOM 877 C CA . PHE A 1 102 ? 15.468 -5.808 -18.831 1.00 95.12 102 PHE A CA 1
ATOM 878 C C . PHE A 1 102 ? 15.279 -6.560 -20.146 1.00 95.12 102 PHE A C 1
ATOM 880 O O . PHE A 1 102 ? 15.244 -7.790 -20.159 1.00 95.12 102 PHE A O 1
ATOM 887 N N . ILE A 1 103 ? 15.134 -5.815 -21.237 1.00 94.56 103 ILE A N 1
ATOM 888 C CA . ILE A 1 103 ? 14.870 -6.334 -22.576 1.00 94.56 103 ILE A CA 1
ATOM 889 C C . ILE A 1 103 ? 16.056 -5.953 -23.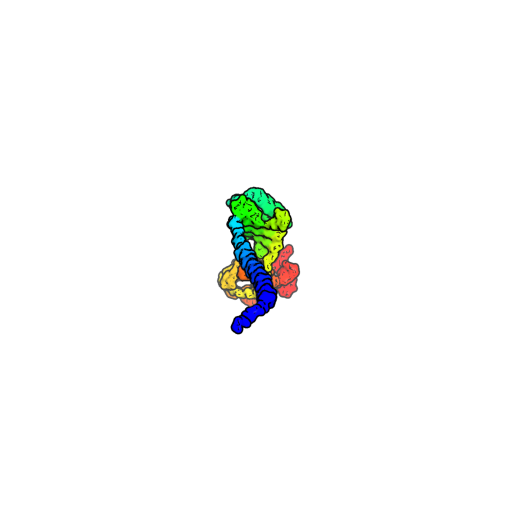456 1.00 94.56 103 ILE A C 1
ATOM 891 O O . ILE A 1 103 ? 16.354 -4.767 -23.630 1.00 94.56 103 ILE A O 1
ATOM 895 N N . MET A 1 104 ? 16.720 -6.958 -24.017 1.00 92.94 104 MET A N 1
ATOM 896 C CA . MET A 1 104 ? 17.819 -6.785 -24.967 1.00 92.94 104 MET A CA 1
ATOM 897 C C . MET A 1 104 ? 17.552 -7.544 -26.259 1.00 92.94 104 MET A C 1
ATOM 899 O O . MET A 1 104 ? 16.782 -8.505 -26.271 1.00 92.94 104 MET A O 1
ATOM 903 N N . ASP A 1 105 ? 18.187 -7.108 -27.337 1.00 91.50 105 ASP A N 1
ATOM 904 C CA . ASP A 1 105 ? 18.239 -7.879 -28.575 1.00 91.50 105 ASP A CA 1
ATOM 905 C C . ASP A 1 105 ? 19.269 -9.021 -28.486 1.00 91.50 105 ASP A C 1
ATOM 907 O O . ASP A 1 105 ? 19.974 -9.198 -27.484 1.00 91.50 105 ASP A O 1
ATOM 911 N N . THR A 1 106 ? 19.359 -9.814 -29.552 1.00 87.38 106 THR A N 1
ATOM 912 C CA . THR A 1 106 ? 20.324 -10.915 -29.675 1.00 87.38 106 THR A CA 1
ATOM 913 C C . THR A 1 106 ? 21.787 -10.461 -29.686 1.00 87.38 106 THR A C 1
ATOM 915 O O . THR A 1 106 ? 22.671 -11.291 -29.486 1.00 87.38 106 THR A O 1
ATOM 918 N N . GLU A 1 107 ? 22.060 -9.173 -29.915 1.00 87.31 107 GLU A N 1
ATOM 919 C CA . GLU A 1 107 ? 23.411 -8.593 -29.927 1.00 87.31 107 GLU A CA 1
ATOM 920 C C . GLU A 1 107 ? 23.843 -8.090 -28.535 1.00 87.31 107 GLU A C 1
ATOM 922 O O . GLU A 1 107 ? 25.007 -7.740 -28.325 1.00 87.31 107 GLU A O 1
ATOM 927 N N . GLY A 1 108 ? 22.937 -8.097 -27.550 1.00 86.38 108 GLY A N 1
ATOM 928 C CA . GLY A 1 108 ? 23.215 -7.614 -26.195 1.00 86.38 108 GLY A CA 1
ATOM 929 C C . GLY A 1 108 ? 23.083 -6.103 -26.028 1.00 86.38 108 GLY A C 1
ATOM 930 O O . GLY A 1 108 ? 23.569 -5.535 -25.032 1.00 86.38 108 GLY A O 1
ATOM 931 N N . GLU A 1 109 ? 22.422 -5.441 -26.975 1.00 92.88 109 GLU A N 1
ATOM 932 C CA . GLU A 1 109 ? 22.039 -4.043 -26.855 1.00 92.88 109 GLU A CA 1
ATOM 933 C C . GLU A 1 109 ? 20.707 -3.918 -26.110 1.00 92.88 109 GLU A C 1
ATOM 935 O O . GLU A 1 109 ? 19.758 -4.671 -26.329 1.00 92.88 109 GLU A O 1
ATOM 940 N N . MET A 1 110 ? 20.631 -2.958 -25.183 1.00 94.31 110 MET A N 1
ATOM 941 C CA . MET A 1 110 ? 19.403 -2.712 -24.434 1.00 94.31 110 MET A CA 1
ATOM 942 C C . MET A 1 110 ? 18.360 -2.087 -25.358 1.00 94.31 110 MET A C 1
ATOM 944 O O . MET A 1 110 ? 18.566 -1.006 -25.917 1.00 94.31 110 MET A O 1
ATOM 948 N N . VAL A 1 111 ? 17.216 -2.753 -25.455 1.00 94.56 111 VAL A N 1
ATOM 949 C CA . VAL A 1 111 ? 16.048 -2.282 -26.199 1.00 94.56 111 VAL A CA 1
ATOM 950 C C . VAL A 1 111 ? 15.152 -1.480 -25.267 1.00 94.56 111 VAL A C 1
ATOM 952 O O . VAL A 1 111 ? 14.778 -0.352 -25.586 1.00 94.56 111 VAL A O 1
ATOM 955 N N . LYS A 1 112 ? 14.852 -2.041 -24.090 1.00 95.88 112 LYS A N 1
ATOM 956 C CA . LYS A 1 112 ? 13.958 -1.426 -23.110 1.00 95.88 112 LYS A CA 1
ATOM 957 C C . LYS A 1 112 ? 14.281 -1.885 -21.692 1.00 95.88 112 LYS A C 1
ATOM 959 O O . LYS A 1 112 ? 14.646 -3.037 -21.466 1.00 95.88 112 LYS A O 1
ATOM 964 N N . PHE A 1 113 ? 14.102 -0.995 -20.727 1.00 96.31 113 PHE A N 1
ATOM 965 C CA . PHE A 1 113 ? 14.102 -1.331 -19.308 1.00 96.31 113 PHE A CA 1
ATOM 966 C C . PHE A 1 113 ? 12.809 -0.843 -18.669 1.00 96.31 113 PHE A C 1
ATOM 968 O O . PHE A 1 113 ? 12.424 0.302 -18.876 1.00 96.31 113 PHE A O 1
ATOM 975 N N . VAL A 1 114 ? 12.141 -1.693 -17.900 1.00 94.75 114 VAL A N 1
ATOM 976 C CA . VAL A 1 114 ? 10.924 -1.347 -17.158 1.00 94.75 114 VAL A CA 1
ATOM 977 C C . VAL A 1 114 ? 11.208 -1.534 -15.678 1.00 94.75 114 VAL A C 1
ATOM 979 O O . VAL A 1 114 ? 11.677 -2.595 -15.281 1.00 94.75 114 VAL A O 1
ATOM 982 N N . TYR A 1 115 ? 10.928 -0.522 -14.868 1.00 92.38 115 TYR A N 1
ATOM 983 C CA . TYR A 1 115 ? 11.084 -0.547 -13.419 1.00 92.38 115 TYR A CA 1
ATOM 984 C C . TYR A 1 115 ? 9.751 -0.226 -12.752 1.00 92.38 115 TYR A C 1
ATOM 986 O O . TYR A 1 115 ? 9.218 0.869 -12.926 1.00 92.38 115 TYR A O 1
ATOM 994 N N . GLU A 1 116 ? 9.223 -1.170 -11.980 1.00 89.31 116 GLU A N 1
ATOM 995 C CA . GLU A 1 116 ? 8.010 -0.987 -11.187 1.00 89.31 116 GLU A CA 1
ATOM 996 C C . GLU A 1 116 ? 8.432 -0.758 -9.735 1.00 89.31 116 GLU A C 1
ATOM 998 O O . GLU A 1 116 ? 8.710 -1.703 -8.995 1.00 89.31 116 GLU A O 1
ATOM 1003 N N . ALA A 1 117 ? 8.518 0.514 -9.329 1.00 82.62 117 ALA A N 1
ATOM 1004 C CA . ALA A 1 117 ? 8.937 0.901 -7.976 1.00 82.62 117 ALA A CA 1
ATOM 1005 C C . ALA A 1 117 ? 7.946 0.423 -6.901 1.00 82.62 117 ALA A C 1
ATOM 1007 O O . ALA A 1 117 ? 8.286 0.313 -5.725 1.00 82.62 117 ALA A O 1
ATOM 1008 N N . GLY A 1 118 ? 6.716 0.157 -7.330 1.00 77.31 118 GLY A N 1
ATOM 1009 C CA . GLY A 1 118 ? 5.601 -0.299 -6.531 1.00 77.31 118 GLY A CA 1
ATOM 1010 C C . GLY A 1 118 ? 4.346 -0.401 -7.404 1.00 77.31 118 GLY A C 1
ATOM 1011 O O . GLY A 1 118 ? 4.429 -0.380 -8.633 1.00 77.31 118 GLY A O 1
ATOM 1012 N N . PRO A 1 119 ? 3.156 -0.466 -6.797 1.00 70.62 119 PRO A N 1
ATOM 1013 C CA . PRO A 1 119 ? 1.904 -0.691 -7.521 1.00 70.62 119 PRO A CA 1
ATOM 1014 C C . PRO A 1 119 ? 1.453 0.490 -8.395 1.00 70.62 119 PRO A C 1
ATOM 1016 O O . PRO A 1 119 ? 0.601 0.316 -9.265 1.00 70.62 119 PRO A O 1
ATOM 1019 N N . THR A 1 120 ? 1.996 1.686 -8.161 1.00 73.38 120 THR A N 1
ATOM 1020 C CA . THR A 1 120 ? 1.524 2.951 -8.748 1.00 73.38 120 THR A CA 1
ATOM 1021 C C . THR A 1 120 ? 2.495 3.599 -9.720 1.00 73.38 120 THR A C 1
ATOM 1023 O O . THR A 1 120 ? 2.094 4.476 -10.490 1.00 73.38 120 THR A O 1
ATOM 1026 N N . GLU A 1 121 ? 3.761 3.192 -9.682 1.00 83.88 121 GLU A N 1
ATOM 1027 C CA . GLU A 1 121 ? 4.852 3.881 -10.357 1.00 83.88 121 GLU A CA 1
ATOM 1028 C C . GLU A 1 121 ? 5.630 2.917 -11.235 1.00 83.88 121 GLU A C 1
ATOM 1030 O O . GLU A 1 121 ? 6.344 2.039 -10.744 1.00 83.88 121 GLU A O 1
ATOM 1035 N N . VAL A 1 122 ? 5.503 3.129 -12.542 1.00 89.19 122 VAL A N 1
ATOM 1036 C CA . VAL A 1 122 ? 6.250 2.396 -13.555 1.00 89.19 122 VAL A CA 1
ATOM 1037 C C . VAL A 1 122 ? 7.103 3.385 -14.335 1.00 89.19 122 VAL A C 1
ATOM 1039 O O . VAL A 1 122 ? 6.618 4.425 -14.784 1.00 89.19 122 VAL A O 1
ATOM 1042 N N . TYR A 1 123 ? 8.379 3.057 -14.484 1.00 93.44 123 TYR A N 1
ATOM 1043 C CA . TYR A 1 123 ? 9.349 3.822 -15.248 1.00 93.44 123 TYR A CA 1
ATOM 1044 C C . TYR A 1 123 ? 9.853 2.971 -16.403 1.00 93.44 123 TYR A C 1
ATOM 1046 O O . TYR A 1 123 ? 10.334 1.860 -16.191 1.00 93.44 123 TYR A O 1
ATOM 1054 N N . GLU A 1 124 ? 9.768 3.495 -17.616 1.00 95.56 124 GLU A N 1
ATOM 1055 C CA . GLU A 1 124 ? 10.263 2.836 -18.817 1.00 95.56 124 GLU A CA 1
ATOM 1056 C C . GLU A 1 124 ? 11.434 3.618 -19.396 1.00 95.56 124 GLU A C 1
ATOM 1058 O O . GLU A 1 124 ? 11.394 4.842 -19.482 1.00 95.56 124 GLU A O 1
ATOM 1063 N N . ILE A 1 125 ? 12.488 2.907 -19.783 1.00 96.94 125 ILE A N 1
ATOM 1064 C CA . ILE A 1 125 ? 13.664 3.461 -20.442 1.00 96.94 125 ILE A CA 1
ATOM 1065 C C . ILE A 1 125 ? 13.781 2.819 -21.813 1.00 96.94 125 ILE A C 1
ATOM 1067 O O . ILE A 1 125 ? 14.007 1.616 -21.912 1.00 96.94 125 ILE A O 1
ATOM 1071 N N . GLU A 1 126 ? 13.690 3.627 -22.858 1.00 95.81 126 GLU A N 1
ATOM 1072 C CA . GLU A 1 126 ? 13.849 3.207 -24.250 1.00 95.81 126 GLU A CA 1
ATOM 1073 C C . GLU A 1 126 ? 14.448 4.344 -25.083 1.00 95.81 126 GLU A C 1
ATOM 1075 O O . GLU A 1 126 ? 14.564 5.485 -24.618 1.00 95.81 126 GLU A O 1
ATOM 1080 N N . LYS A 1 127 ? 14.916 4.022 -26.293 1.00 93.69 127 LYS A N 1
ATOM 1081 C CA . LYS A 1 127 ? 15.431 5.029 -27.224 1.00 93.69 127 LYS A CA 1
ATOM 1082 C C . LYS A 1 127 ? 14.268 5.831 -27.808 1.00 93.69 127 LYS A C 1
ATOM 1084 O O . LYS A 1 127 ? 13.324 5.253 -28.331 1.00 93.69 127 LYS A O 1
ATOM 1089 N N . ASP A 1 128 ? 14.380 7.154 -27.774 1.00 92.38 128 ASP A N 1
ATOM 1090 C CA . ASP A 1 128 ? 13.496 8.045 -28.520 1.00 92.38 128 ASP A CA 1
ATOM 1091 C C . ASP A 1 128 ? 13.743 7.942 -30.038 1.00 92.38 128 ASP A C 1
ATOM 1093 O O . ASP A 1 128 ? 14.660 7.261 -30.512 1.00 92.38 128 ASP A O 1
ATOM 1097 N N . SER A 1 129 ? 12.970 8.689 -30.830 1.00 89.38 129 SER A N 1
ATOM 1098 C CA . SER A 1 129 ? 13.124 8.736 -32.292 1.00 89.38 129 SER A CA 1
ATOM 1099 C C . SER A 1 129 ? 14.492 9.255 -32.769 1.00 89.38 129 SER A C 1
ATOM 1101 O O . SER A 1 129 ? 14.786 9.199 -33.962 1.00 89.38 129 SER A O 1
ATOM 1103 N N . LYS A 1 130 ? 15.320 9.804 -31.870 1.00 92.50 130 LYS A N 1
ATOM 1104 C CA . LYS A 1 130 ? 16.682 10.293 -32.134 1.00 92.50 130 LYS A CA 1
ATOM 1105 C C . LYS A 1 130 ? 17.754 9.316 -31.632 1.00 92.50 130 LYS A C 1
ATOM 1107 O O . LYS A 1 130 ? 18.940 9.636 -31.697 1.00 92.50 130 LYS A O 1
ATOM 1112 N N . GLY A 1 131 ? 17.359 8.144 -31.132 1.00 89.81 131 GLY A N 1
ATOM 1113 C CA . GLY A 1 131 ? 18.263 7.112 -30.630 1.00 89.81 131 GLY A CA 1
ATOM 1114 C C . GLY A 1 131 ? 18.795 7.367 -29.216 1.00 89.81 131 GLY A C 1
ATOM 1115 O O . GLY A 1 131 ? 19.692 6.646 -28.771 1.00 89.81 131 GLY A O 1
ATOM 1116 N N . LYS A 1 132 ? 18.276 8.370 -28.495 1.00 93.31 132 LYS A N 1
ATOM 1117 C CA . LYS A 1 132 ? 18.694 8.686 -27.124 1.00 93.31 132 LYS A CA 1
ATOM 1118 C C . LYS A 1 132 ? 17.781 7.986 -26.130 1.00 93.31 132 LYS A C 1
ATOM 1120 O O . LYS A 1 132 ? 16.567 8.096 -26.218 1.00 93.31 132 LYS A O 1
ATOM 1125 N N . PHE A 1 133 ? 18.360 7.349 -25.116 1.00 94.88 133 PHE A N 1
ATOM 1126 C CA . PHE A 1 133 ? 17.567 6.791 -24.024 1.00 94.88 133 PHE A CA 1
ATOM 1127 C C . PHE A 1 133 ? 16.870 7.893 -23.217 1.00 94.88 133 PHE A C 1
ATOM 1129 O O . PHE A 1 133 ? 17.529 8.790 -22.666 1.00 94.88 133 PHE A O 1
ATOM 1136 N N . ILE A 1 134 ? 15.548 7.807 -23.125 1.00 95.25 134 ILE A N 1
ATOM 1137 C CA . ILE A 1 134 ? 14.683 8.673 -22.316 1.00 95.25 134 ILE A CA 1
ATOM 1138 C C . ILE A 1 134 ? 14.008 7.855 -21.214 1.00 95.25 134 ILE A C 1
ATOM 1140 O O . ILE A 1 134 ? 14.106 6.635 -21.222 1.00 95.25 134 ILE A O 1
ATOM 1144 N N . VAL A 1 135 ? 13.392 8.532 -20.244 1.00 95.94 135 VAL A N 1
ATOM 1145 C CA . VAL A 1 135 ? 12.579 7.882 -19.209 1.00 95.94 135 VAL A CA 1
ATOM 1146 C C . VAL A 1 135 ? 11.151 8.358 -19.359 1.00 95.94 135 VAL A C 1
ATOM 1148 O O . VAL A 1 135 ? 10.905 9.565 -19.309 1.00 95.94 135 VAL A O 1
ATOM 1151 N N . GLU A 1 136 ? 10.227 7.421 -19.489 1.00 93.06 136 GLU A N 1
ATOM 1152 C CA . GLU A 1 136 ? 8.798 7.682 -19.430 1.00 93.06 136 GLU A CA 1
ATOM 1153 C C . GLU A 1 136 ? 8.243 7.165 -18.108 1.00 93.06 136 GLU A C 1
ATOM 1155 O O . GLU A 1 136 ? 8.517 6.040 -17.691 1.00 93.06 136 GLU A O 1
ATOM 1160 N N . ARG A 1 137 ? 7.477 8.012 -17.416 1.00 89.75 137 ARG A N 1
ATOM 1161 C CA . ARG A 1 137 ? 6.800 7.644 -16.174 1.00 89.75 137 ARG A CA 1
ATOM 1162 C C . ARG A 1 137 ? 5.334 7.392 -16.473 1.00 89.75 137 ARG A C 1
ATOM 1164 O O . ARG A 1 137 ? 4.607 8.320 -16.826 1.00 89.75 137 ARG A O 1
ATOM 1171 N N . HIS A 1 138 ? 4.893 6.170 -16.222 1.00 84.25 138 HIS A N 1
ATOM 1172 C CA . HIS A 1 138 ? 3.497 5.780 -16.337 1.00 84.25 138 HIS A CA 1
ATOM 1173 C C . HIS A 1 138 ? 2.873 5.736 -14.947 1.00 84.25 138 HIS A C 1
ATOM 1175 O O . HIS A 1 138 ? 3.367 5.064 -14.038 1.00 84.25 138 HIS A O 1
ATOM 1181 N N . LYS A 1 139 ? 1.772 6.470 -14.773 1.00 72.81 139 LYS A N 1
ATOM 1182 C CA . LYS A 1 139 ? 0.911 6.291 -13.603 1.00 72.81 139 LYS A CA 1
ATOM 1183 C C . LYS A 1 139 ? 0.001 5.109 -13.874 1.00 72.81 139 LYS A C 1
ATOM 1185 O O . LYS A 1 139 ? -0.763 5.127 -14.837 1.00 72.81 139 LYS A O 1
ATOM 1190 N N . VAL A 1 140 ? 0.066 4.106 -13.011 1.00 79.62 140 VAL A N 1
ATOM 1191 C CA . VAL A 1 140 ? -0.875 2.991 -13.072 1.00 79.62 140 VAL A CA 1
ATOM 1192 C C . VAL A 1 140 ? -2.223 3.482 -12.536 1.00 79.62 140 VAL A C 1
ATOM 1194 O O . VAL A 1 140 ? -2.262 3.995 -11.414 1.00 79.62 140 VAL A O 1
ATOM 1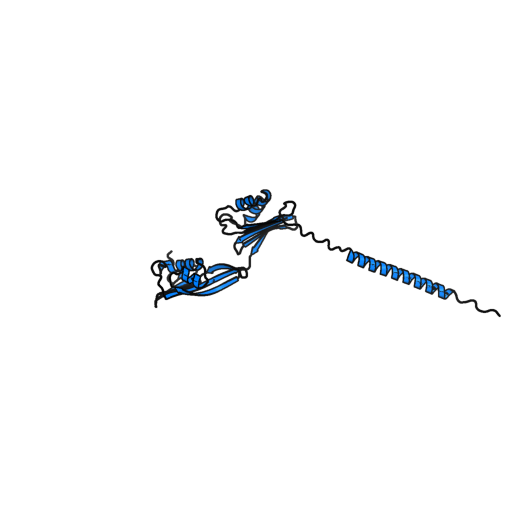197 N N . PRO A 1 141 ? -3.326 3.366 -13.299 1.00 78.06 141 PRO A N 1
ATOM 1198 C CA . PRO A 1 141 ? -4.640 3.727 -12.792 1.00 78.06 141 PRO A CA 1
ATOM 1199 C C . PRO A 1 141 ? -5.013 2.773 -11.655 1.00 78.06 141 PRO A C 1
ATOM 1201 O O . PRO A 1 141 ? -5.147 1.566 -11.859 1.00 78.06 141 PRO A O 1
ATOM 1204 N N . LEU A 1 142 ? -5.165 3.322 -10.453 1.00 85.88 142 LEU A N 1
ATOM 1205 C CA . LEU A 1 142 ? -5.648 2.585 -9.295 1.00 85.88 142 LEU A CA 1
ATOM 1206 C C . LEU A 1 142 ? -7.141 2.806 -9.103 1.00 85.88 142 LEU A C 1
ATOM 1208 O O . LEU A 1 142 ? -7.649 3.908 -9.312 1.00 85.88 142 LEU A O 1
ATOM 1212 N N . GLN A 1 143 ? -7.812 1.768 -8.625 1.00 91.88 143 GLN A N 1
ATOM 1213 C CA . GLN A 1 143 ? -9.192 1.845 -8.169 1.00 91.88 143 GLN A CA 1
ATOM 1214 C C . GLN A 1 143 ? -9.196 1.893 -6.644 1.00 91.88 143 GLN A C 1
ATOM 1216 O O . GLN A 1 143 ? -8.547 1.076 -5.989 1.00 91.88 143 GLN A O 1
ATOM 1221 N N . VAL A 1 144 ? -9.904 2.870 -6.081 1.00 93.31 144 VAL A N 1
ATOM 1222 C CA . VAL A 1 144 ? -10.072 3.015 -4.634 1.00 93.31 144 VAL A CA 1
ATOM 1223 C C . VAL A 1 144 ? -11.511 2.666 -4.294 1.00 93.31 144 VAL A C 1
ATOM 1225 O O . VAL A 1 144 ? -12.440 3.335 -4.743 1.00 93.31 144 VAL A O 1
ATOM 1228 N N . HIS A 1 145 ? -11.687 1.620 -3.496 1.00 96.88 145 HIS A N 1
ATOM 1229 C CA . HIS A 1 145 ? -12.990 1.167 -3.031 1.00 96.88 145 HIS A CA 1
ATOM 1230 C C . HIS A 1 145 ? -13.130 1.491 -1.550 1.00 96.88 145 HIS A C 1
ATOM 1232 O O . HIS A 1 145 ? -12.412 0.936 -0.722 1.00 96.88 145 HIS A O 1
ATOM 1238 N N . LEU A 1 146 ? -14.061 2.378 -1.208 1.00 97.75 146 LEU A N 1
ATOM 1239 C CA . LEU A 1 146 ? -14.437 2.604 0.182 1.00 97.75 146 LEU A CA 1
ATOM 1240 C C . LEU A 1 146 ? -15.355 1.465 0.630 1.00 97.75 146 LEU A C 1
ATOM 1242 O O . LEU A 1 146 ? -16.445 1.297 0.082 1.00 97.75 146 LEU A O 1
ATOM 1246 N N . VAL A 1 147 ? -14.916 0.679 1.608 1.00 98.12 147 VAL A N 1
ATOM 1247 C CA . VAL A 1 147 ? -15.642 -0.507 2.072 1.00 98.12 147 VAL A CA 1
ATOM 1248 C C . VAL A 1 147 ? -15.899 -0.445 3.567 1.00 98.12 147 VAL A C 1
ATOM 1250 O O . VAL A 1 147 ? -15.115 0.119 4.329 1.00 98.12 147 VAL A O 1
ATOM 1253 N N . LYS A 1 148 ? -17.009 -1.056 3.981 1.00 98.44 148 LYS A N 1
ATOM 1254 C CA . LYS A 1 148 ? -17.331 -1.299 5.383 1.00 98.44 148 LYS A CA 1
ATOM 1255 C C . LYS A 1 148 ? -17.058 -2.761 5.712 1.00 98.44 148 LYS A C 1
ATOM 1257 O O . LYS A 1 148 ? -17.625 -3.643 5.074 1.00 98.44 148 LYS A O 1
ATOM 1262 N N . ILE A 1 149 ? -16.251 -2.989 6.735 1.00 98.50 149 ILE A N 1
ATOM 1263 C CA . ILE A 1 149 ? -15.878 -4.308 7.243 1.00 98.50 149 ILE A CA 1
ATOM 1264 C C . ILE A 1 149 ? -16.428 -4.418 8.663 1.00 98.50 149 ILE A C 1
ATOM 1266 O O . ILE A 1 149 ? -16.365 -3.461 9.435 1.00 98.50 149 ILE A O 1
ATOM 1270 N N . VAL A 1 150 ? -17.017 -5.563 8.993 1.00 98.12 150 VAL A N 1
ATOM 1271 C CA . VAL A 1 150 ? -17.581 -5.851 10.314 1.00 98.12 150 VAL A CA 1
ATOM 1272 C C . VAL A 1 150 ? -17.180 -7.264 10.693 1.00 98.12 150 VAL A C 1
ATOM 1274 O O . VAL A 1 150 ? -17.309 -8.162 9.864 1.00 98.12 150 VAL A O 1
ATOM 1277 N N . GLY A 1 151 ? -16.754 -7.462 11.934 1.00 97.25 151 GLY A N 1
ATOM 1278 C CA . GLY A 1 151 ? -16.432 -8.786 12.450 1.00 97.25 151 GLY A CA 1
ATOM 1279 C C . GLY A 1 151 ? -16.679 -8.902 13.947 1.00 97.25 151 GLY A C 1
ATOM 1280 O O . GLY A 1 151 ? -16.866 -7.905 14.654 1.00 97.25 151 GLY A O 1
ATOM 1281 N N . GLU A 1 152 ? -16.704 -10.145 14.409 1.00 97.50 152 GLU A N 1
ATOM 1282 C CA . GLU A 1 152 ? -16.811 -10.511 15.816 1.00 97.50 152 GLU A CA 1
ATOM 1283 C C . GLU A 1 152 ? -15.530 -11.226 16.233 1.00 97.50 152 GLU A C 1
ATOM 1285 O O . GLU A 1 152 ? -14.990 -12.049 15.500 1.00 97.50 152 GLU A O 1
ATOM 1290 N N . ILE A 1 153 ? -15.026 -10.874 17.404 1.00 96.06 153 ILE A N 1
ATOM 1291 C CA . ILE A 1 153 ? -13.814 -11.428 17.975 1.00 96.06 153 ILE A CA 1
ATOM 1292 C C . ILE A 1 153 ? -14.160 -12.741 18.651 1.00 96.06 153 ILE A C 1
ATOM 1294 O O . ILE A 1 153 ? -15.034 -12.795 19.514 1.00 96.06 153 ILE A O 1
ATOM 1298 N N . ARG A 1 154 ? -13.408 -13.780 18.297 1.00 93.69 154 ARG A N 1
ATOM 1299 C CA . ARG A 1 154 ? -13.426 -15.077 18.982 1.00 93.69 154 ARG A CA 1
ATOM 1300 C C . ARG A 1 154 ? -12.202 -15.268 19.865 1.00 93.69 154 ARG A C 1
ATOM 1302 O O . ARG A 1 154 ? -12.321 -15.684 21.008 1.00 93.69 154 ARG A O 1
ATOM 1309 N N . SER A 1 155 ? -11.036 -14.905 19.344 1.00 91.69 155 SER A N 1
ATOM 1310 C CA . SER A 1 155 ? -9.734 -15.124 19.985 1.00 91.69 155 SER A CA 1
ATOM 1311 C C . SER A 1 155 ? -8.872 -13.858 19.984 1.00 91.69 155 SER A C 1
ATOM 1313 O O . SER A 1 155 ? -8.376 -13.443 21.025 1.00 91.69 155 SER A O 1
ATOM 1315 N N . SER A 1 156 ? -8.696 -13.228 18.821 1.00 95.06 156 SER A N 1
ATOM 1316 C CA . SER A 1 156 ? -7.855 -12.051 18.622 1.00 95.06 156 SER A CA 1
ATOM 1317 C C . SER A 1 156 ? -8.401 -11.166 17.503 1.00 95.06 156 SER A C 1
ATOM 1319 O O . SER A 1 156 ? -9.145 -11.625 16.635 1.00 95.06 156 SER A O 1
ATOM 1321 N N . LEU A 1 157 ? -7.995 -9.893 17.493 1.00 95.12 157 LEU A N 1
ATOM 1322 C CA . LEU A 1 157 ? -8.342 -8.961 16.418 1.00 95.12 157 LEU A CA 1
ATOM 1323 C C . LEU A 1 157 ? -7.806 -9.426 15.051 1.00 95.12 157 LEU A C 1
ATOM 1325 O O . LEU A 1 157 ? -8.505 -9.304 14.049 1.00 95.12 157 LEU A O 1
ATOM 1329 N N . PHE A 1 158 ? -6.585 -9.966 15.014 1.00 95.62 158 PHE A N 1
ATOM 1330 C CA . PHE A 1 158 ? -5.951 -10.464 13.790 1.00 95.62 158 PHE A CA 1
ATOM 1331 C C . PHE A 1 158 ? -6.731 -11.630 13.192 1.00 95.62 158 PHE A C 1
ATOM 1333 O O . PHE A 1 158 ? -7.089 -11.597 12.018 1.00 95.62 158 PHE A O 1
ATOM 1340 N N . GLU A 1 159 ? -7.055 -12.630 14.015 1.00 96.19 159 GLU A N 1
ATOM 1341 C CA . GLU A 1 159 ? -7.846 -13.774 13.565 1.00 96.19 159 GLU A CA 1
ATOM 1342 C C . GLU A 1 159 ? -9.225 -13.328 13.076 1.00 96.19 159 GLU A C 1
ATOM 1344 O O . GLU A 1 159 ? -9.635 -13.717 11.987 1.00 96.19 159 GLU A O 1
ATOM 1349 N N . ALA A 1 160 ? -9.892 -12.433 13.808 1.00 96.38 160 ALA A N 1
ATOM 1350 C CA . ALA A 1 160 ? -11.211 -11.938 13.429 1.00 96.38 160 ALA A CA 1
ATOM 1351 C C . ALA A 1 160 ? -11.205 -11.146 12.104 1.00 96.38 160 ALA A C 1
ATOM 1353 O O . ALA A 1 160 ? -12.148 -11.255 11.323 1.00 96.38 160 ALA A O 1
ATOM 1354 N N . MET A 1 161 ? -10.149 -10.371 11.821 1.00 97.19 161 MET A N 1
ATOM 1355 C CA . MET A 1 161 ? -9.955 -9.698 10.525 1.00 97.19 161 MET A CA 1
ATOM 1356 C C . MET A 1 161 ? -9.695 -10.709 9.398 1.00 97.19 161 MET A C 1
ATOM 1358 O O . MET A 1 161 ? -10.300 -10.611 8.329 1.00 97.19 161 MET A O 1
ATOM 1362 N N . ASN A 1 162 ? -8.857 -11.715 9.650 1.00 97.31 162 ASN A N 1
ATOM 1363 C CA . ASN A 1 162 ? -8.556 -12.763 8.675 1.00 97.31 162 ASN A CA 1
ATOM 1364 C C . ASN A 1 162 ? -9.790 -13.628 8.352 1.00 97.31 162 ASN A C 1
ATOM 1366 O O . ASN A 1 162 ? -10.019 -13.955 7.187 1.00 97.31 162 ASN A O 1
ATOM 1370 N N . GLU A 1 163 ? -10.634 -13.942 9.343 1.00 97.25 163 GLU A N 1
ATOM 1371 C CA . GLU A 1 163 ? -11.890 -14.687 9.151 1.00 97.25 163 GLU A CA 1
ATOM 1372 C C . GLU A 1 163 ? -12.873 -13.964 8.215 1.00 97.25 163 GLU A C 1
ATOM 1374 O O . GLU A 1 163 ? -13.605 -14.616 7.467 1.00 97.25 163 GLU A O 1
ATOM 1379 N N . VAL A 1 164 ? -12.878 -12.625 8.215 1.00 97.31 164 VAL A N 1
ATOM 1380 C CA . VAL A 1 164 ? -13.714 -11.818 7.306 1.00 97.31 164 VAL A CA 1
ATOM 1381 C C . VAL A 1 164 ? -13.018 -11.479 5.980 1.00 97.31 164 VAL A C 1
ATOM 1383 O O . VAL A 1 164 ? -13.544 -10.698 5.188 1.00 97.31 164 VAL A O 1
ATOM 1386 N N . GLY A 1 165 ? -11.870 -12.106 5.700 1.00 96.88 165 GLY A N 1
ATOM 1387 C CA . GLY A 1 165 ? -11.153 -12.007 4.426 1.00 96.88 165 GLY A CA 1
ATOM 1388 C C . GLY A 1 165 ? -10.212 -10.807 4.309 1.00 96.88 165 GLY A C 1
ATOM 1389 O O . GLY A 1 165 ? -9.831 -10.437 3.196 1.00 96.88 165 GLY A O 1
ATOM 1390 N N . GLU A 1 166 ? -9.853 -10.185 5.430 1.00 98.06 166 GLU A N 1
ATOM 1391 C CA . GLU A 1 166 ? -8.892 -9.084 5.483 1.00 98.06 166 GLU A CA 1
ATOM 1392 C C . GLU A 1 166 ? -7.492 -9.576 5.860 1.00 98.06 166 GLU A C 1
ATOM 1394 O O . GLU A 1 166 ? -7.308 -10.743 6.181 1.00 98.06 166 GLU A O 1
ATOM 1399 N N . GLN A 1 167 ? -6.487 -8.703 5.766 1.00 97.31 167 GLN A N 1
ATOM 1400 C CA . GLN A 1 167 ? -5.097 -9.032 6.093 1.00 97.31 167 GLN A CA 1
ATOM 1401 C C . GLN A 1 167 ? -4.672 -8.381 7.412 1.00 97.31 167 GLN A C 1
ATOM 1403 O O . GLN A 1 167 ? -5.147 -7.297 7.760 1.00 97.31 167 GLN A O 1
ATOM 1408 N N . ASP A 1 168 ? -3.682 -8.978 8.079 1.00 96.25 168 ASP A N 1
ATOM 1409 C CA . ASP A 1 168 ? -3.081 -8.498 9.334 1.00 96.25 168 ASP A CA 1
ATOM 1410 C C . ASP A 1 168 ? -2.702 -7.007 9.323 1.00 96.25 168 ASP A C 1
ATOM 1412 O O . ASP A 1 168 ? -2.766 -6.336 10.354 1.00 96.25 168 ASP A O 1
ATOM 1416 N N . GLN A 1 169 ? -2.342 -6.453 8.159 1.00 95.81 169 GLN A N 1
ATOM 1417 C CA . GLN A 1 169 ? -2.036 -5.028 8.017 1.00 95.81 169 GLN A CA 1
ATOM 1418 C C . GLN A 1 169 ? -3.218 -4.133 8.426 1.00 95.81 169 GLN A C 1
ATOM 1420 O O . GLN A 1 169 ? -3.004 -3.099 9.057 1.00 95.81 169 GLN A O 1
ATOM 1425 N N . LEU A 1 170 ? -4.458 -4.531 8.119 1.00 98.00 170 LEU A N 1
ATOM 1426 C CA . LEU A 1 170 ? -5.642 -3.788 8.547 1.00 98.00 170 LEU A CA 1
ATOM 1427 C C . LEU A 1 170 ? -5.848 -3.883 10.060 1.00 98.00 170 LEU A C 1
ATOM 1429 O O . LEU A 1 170 ? -6.198 -2.882 10.683 1.00 98.00 170 LEU A O 1
ATOM 1433 N N . ALA A 1 171 ? -5.603 -5.056 10.653 1.00 96.94 171 ALA A N 1
ATOM 1434 C CA . ALA A 1 171 ? -5.681 -5.250 12.100 1.00 96.94 171 ALA A CA 1
ATOM 1435 C C . ALA A 1 171 ? -4.676 -4.350 12.838 1.00 96.94 171 ALA A C 1
ATOM 1437 O O . ALA A 1 171 ? -5.045 -3.690 13.807 1.00 96.94 171 ALA A O 1
ATOM 1438 N N . LEU A 1 172 ? -3.438 -4.261 12.336 1.00 96.44 172 LEU A N 1
ATOM 1439 C CA . LEU A 1 172 ? -2.403 -3.371 12.870 1.00 96.44 172 LEU A CA 1
ATOM 1440 C C . LEU A 1 172 ? -2.815 -1.900 12.789 1.00 96.44 172 LEU A C 1
ATOM 1442 O O . LEU A 1 172 ? -2.790 -1.209 13.804 1.00 96.44 172 LEU A O 1
ATOM 1446 N N . SER A 1 173 ? -3.230 -1.428 11.609 1.00 96.50 173 SER A N 1
ATOM 1447 C CA . SER A 1 173 ? -3.651 -0.033 11.434 1.00 96.50 173 SER A CA 1
ATOM 1448 C C . SER A 1 173 ? -4.887 0.313 12.266 1.00 96.50 173 SER A C 1
ATOM 1450 O O . SER A 1 173 ? -4.980 1.416 12.796 1.00 96.50 173 SER A O 1
ATOM 1452 N N . PHE A 1 174 ? -5.828 -0.622 12.419 1.00 97.25 174 PHE A N 1
ATOM 1453 C CA . PHE A 1 174 ? -6.974 -0.454 13.311 1.00 97.25 174 PHE A CA 1
ATOM 1454 C C . PHE A 1 174 ? -6.539 -0.333 14.774 1.00 97.25 174 PHE A C 1
ATOM 1456 O O . PHE A 1 174 ? -6.976 0.584 15.470 1.00 97.25 174 PHE A O 1
ATOM 1463 N N . ALA A 1 175 ? -5.668 -1.237 15.228 1.00 95.50 175 ALA A N 1
ATOM 1464 C CA . ALA A 1 175 ? -5.178 -1.241 16.598 1.00 95.50 175 ALA A CA 1
ATOM 1465 C C . ALA A 1 175 ? -4.403 0.041 16.925 1.00 95.50 175 ALA A C 1
ATOM 1467 O O . ALA A 1 175 ? -4.602 0.613 17.989 1.00 95.50 175 ALA A O 1
ATOM 1468 N N . GLU A 1 176 ? -3.585 0.534 15.992 1.00 95.00 176 GLU A N 1
ATOM 1469 C CA . GLU A 1 176 ? -2.825 1.779 16.139 1.00 95.00 176 GLU A CA 1
ATOM 1470 C C . GLU A 1 176 ? -3.730 3.001 16.368 1.00 95.00 176 GLU A C 1
ATOM 1472 O O . GLU A 1 176 ? -3.413 3.857 17.194 1.00 95.00 176 GLU A O 1
ATOM 1477 N N . ILE A 1 177 ? -4.880 3.072 15.688 1.00 96.12 177 ILE A N 1
ATOM 1478 C CA . ILE A 1 177 ? -5.840 4.180 15.839 1.00 96.12 177 ILE A CA 1
ATOM 1479 C C . ILE A 1 177 ? -6.439 4.219 17.248 1.00 96.12 177 ILE A C 1
ATOM 1481 O O . ILE A 1 177 ? -6.656 5.302 17.788 1.00 96.12 177 ILE A O 1
ATOM 1485 N N . LEU A 1 178 ? -6.714 3.050 17.831 1.00 95.12 178 LEU A N 1
ATOM 1486 C CA . LEU A 1 178 ? -7.390 2.916 19.124 1.00 95.12 178 LEU A CA 1
ATOM 1487 C C . LEU A 1 178 ? -6.430 2.560 20.272 1.00 95.12 178 LEU A C 1
ATOM 1489 O O . LEU A 1 178 ? -6.885 2.275 21.376 1.00 95.12 178 LEU A O 1
ATOM 1493 N N . ALA A 1 179 ? -5.115 2.600 20.041 1.00 92.62 179 ALA A N 1
ATOM 1494 C CA . ALA A 1 179 ? -4.102 2.098 20.974 1.00 92.62 179 ALA A CA 1
ATOM 1495 C C . ALA A 1 179 ? -4.079 2.815 22.336 1.00 92.62 179 ALA A C 1
ATOM 1497 O O . ALA A 1 179 ? -3.608 2.250 23.319 1.00 92.62 179 ALA A O 1
ATOM 1498 N N . TRP A 1 180 ? -4.558 4.062 22.404 1.00 90.06 180 TRP A N 1
ATOM 1499 C CA . TRP A 1 180 ? -4.659 4.813 23.662 1.00 90.06 180 TRP A CA 1
ATOM 1500 C C . TRP A 1 180 ? -5.904 4.466 24.481 1.00 90.06 180 TRP A C 1
ATOM 1502 O O . TRP A 1 180 ? -5.891 4.658 25.695 1.00 90.06 180 TRP A O 1
ATOM 1512 N N . GLU A 1 181 ? -6.944 3.951 23.828 1.00 90.81 181 GLU A N 1
ATOM 1513 C CA . GLU A 1 181 ? -8.232 3.623 24.446 1.00 90.81 181 GLU A CA 1
ATOM 1514 C C . GLU A 1 181 ? -8.352 2.126 24.768 1.00 90.81 181 GLU A C 1
ATOM 1516 O O . GLU A 1 181 ? -9.108 1.737 25.656 1.00 90.81 181 GLU A O 1
ATOM 1521 N N . ILE A 1 182 ? -7.639 1.267 24.029 1.00 90.75 182 ILE A N 1
ATOM 1522 C CA . ILE A 1 182 ? -7.765 -0.192 24.108 1.00 90.75 182 ILE A CA 1
ATOM 1523 C C . ILE A 1 182 ? -6.385 -0.842 24.063 1.00 90.75 182 ILE A C 1
ATOM 1525 O O . ILE A 1 182 ? -5.636 -0.672 23.098 1.00 90.75 182 ILE A O 1
ATOM 1529 N N . ASP A 1 183 ? -6.095 -1.688 25.051 1.00 91.19 183 ASP A N 1
ATOM 1530 C CA . ASP A 1 183 ? -4.973 -2.622 24.969 1.00 91.19 183 ASP A CA 1
ATOM 1531 C C . ASP A 1 183 ? -5.436 -3.902 24.260 1.00 91.19 183 ASP A C 1
ATOM 1533 O O . ASP A 1 183 ? -6.018 -4.798 24.869 1.00 91.19 183 ASP A O 1
ATOM 1537 N N . PHE A 1 184 ? -5.171 -4.020 22.956 1.00 90.25 184 PHE A N 1
ATOM 1538 C CA . PHE A 1 184 ? -5.624 -5.174 22.168 1.00 90.25 184 PHE A CA 1
ATOM 1539 C C . PHE A 1 184 ? -5.006 -6.525 22.574 1.00 90.25 184 PHE A C 1
ATOM 1541 O O . PHE A 1 184 ? -5.432 -7.562 22.066 1.00 90.25 184 PHE A O 1
ATOM 1548 N N . TYR A 1 185 ? -4.017 -6.544 23.468 1.00 86.94 185 TYR A N 1
ATOM 1549 C CA . TYR A 1 185 ? -3.473 -7.780 24.023 1.00 86.94 185 TYR A CA 1
ATOM 1550 C C . TYR A 1 185 ? -4.198 -8.205 25.310 1.00 86.94 185 TYR A C 1
ATOM 1552 O O . TYR A 1 185 ? -4.363 -9.400 25.550 1.00 86.94 185 TYR A O 1
ATOM 1560 N N . GLN A 1 186 ? -4.651 -7.249 26.127 1.00 87.56 186 GLN A N 1
ATOM 1561 C CA . GLN A 1 186 ? -5.275 -7.516 27.435 1.00 87.56 186 GLN A CA 1
ATOM 1562 C C . GLN A 1 186 ? -6.807 -7.418 27.423 1.00 87.56 186 GLN A C 1
ATOM 1564 O O . GLN A 1 186 ? -7.490 -8.137 28.154 1.00 87.56 186 GLN A O 1
ATOM 1569 N N . ASP A 1 187 ? -7.357 -6.516 26.615 1.00 88.12 187 ASP A N 1
ATOM 1570 C CA . ASP A 1 187 ? -8.774 -6.151 26.645 1.00 88.12 187 ASP A CA 1
ATOM 1571 C C . ASP A 1 187 ? -9.650 -6.954 25.683 1.00 88.12 187 ASP A C 1
ATOM 1573 O O . ASP A 1 187 ? -10.881 -6.911 25.778 1.00 88.12 187 ASP A O 1
ATOM 1577 N N . VAL A 1 188 ? -9.034 -7.666 24.742 1.00 90.56 188 VAL A N 1
ATOM 1578 C CA . VAL A 1 188 ? -9.749 -8.417 23.713 1.00 90.56 188 VAL A CA 1
ATOM 1579 C C . VAL A 1 188 ? -10.457 -9.615 24.333 1.00 90.56 188 VAL A C 1
ATOM 1581 O O . VAL A 1 188 ? -9.855 -10.431 25.030 1.00 90.56 188 VAL A O 1
ATOM 1584 N N . ARG A 1 189 ? -11.764 -9.721 24.080 1.00 92.81 189 ARG A N 1
ATOM 1585 C CA . ARG A 1 189 ? -12.613 -10.801 24.591 1.00 92.81 189 ARG A CA 1
ATOM 1586 C C . ARG A 1 189 ? -13.514 -11.347 23.497 1.00 92.81 189 ARG A C 1
ATOM 1588 O O . ARG A 1 189 ? -13.948 -10.607 22.613 1.00 92.81 189 ARG A O 1
ATOM 1595 N N . GLU A 1 190 ? -13.838 -12.628 23.617 1.00 95.75 190 GLU A N 1
ATOM 1596 C CA . GLU A 1 190 ? -14.849 -13.275 22.787 1.00 95.75 190 GLU A CA 1
ATOM 1597 C C . GLU A 1 190 ? -16.177 -12.494 22.826 1.00 95.75 190 GLU A C 1
ATOM 1599 O O . GLU A 1 190 ? -16.597 -11.987 23.872 1.00 95.75 190 GLU A O 1
ATOM 1604 N N . GLY A 1 191 ? -16.813 -12.346 21.663 1.00 94.88 191 GLY A N 1
ATOM 1605 C CA . GLY A 1 191 ? -18.063 -11.608 21.476 1.00 94.88 191 GLY A CA 1
ATOM 1606 C C . GLY A 1 191 ? -17.902 -10.091 21.324 1.00 94.88 191 GLY A C 1
ATOM 1607 O O . GLY A 1 191 ? -18.876 -9.405 21.005 1.00 94.88 191 GLY A O 1
ATOM 1608 N N . ASN A 1 192 ? -16.699 -9.532 21.520 1.00 96.12 192 ASN A N 1
ATOM 1609 C CA . ASN A 1 192 ? -16.425 -8.140 21.138 1.00 96.12 192 ASN A CA 1
ATOM 1610 C C . ASN A 1 192 ? -16.532 -7.994 19.619 1.00 96.12 192 ASN A C 1
ATOM 1612 O O . ASN A 1 192 ? -16.315 -8.948 18.877 1.00 96.12 192 ASN A O 1
ATOM 1616 N N . ARG A 1 193 ? -16.877 -6.805 19.129 1.00 97.38 193 ARG A N 1
ATOM 1617 C CA . ARG A 1 193 ? -17.064 -6.578 17.689 1.00 97.38 193 ARG A CA 1
ATOM 1618 C C . ARG A 1 193 ? -16.237 -5.408 17.220 1.00 97.38 193 ARG A C 1
ATOM 1620 O O . ARG A 1 193 ? -15.992 -4.477 17.978 1.00 97.38 193 ARG A O 1
ATOM 1627 N N . PHE A 1 194 ? -15.876 -5.422 15.949 1.00 97.50 194 PHE A N 1
ATOM 1628 C CA . PHE A 1 194 ? -15.261 -4.274 15.306 1.00 97.50 194 PHE A CA 1
ATOM 1629 C C . PHE A 1 194 ? -16.050 -3.869 14.068 1.00 97.50 194 PHE A C 1
ATOM 1631 O O . PHE A 1 194 ? -16.699 -4.694 13.411 1.00 97.50 194 PHE A O 1
ATOM 1638 N N . LYS A 1 195 ? -15.980 -2.582 13.736 1.00 98.19 195 LYS A N 1
ATOM 1639 C CA . LYS A 1 195 ? -16.385 -2.064 12.432 1.00 98.19 195 LYS A CA 1
ATOM 1640 C C . LYS A 1 195 ? -15.318 -1.125 11.908 1.00 98.19 195 LYS A C 1
ATOM 1642 O O . LYS A 1 195 ? -14.786 -0.297 12.638 1.00 98.19 195 LYS A O 1
ATOM 1647 N N . VAL A 1 196 ? -15.047 -1.236 10.620 1.00 98.31 196 VAL A N 1
ATOM 1648 C CA . VAL A 1 196 ? -14.074 -0.416 9.913 1.00 98.31 196 VAL A CA 1
ATOM 1649 C C . VAL A 1 196 ? -14.709 0.136 8.654 1.00 98.31 196 VAL A C 1
ATOM 1651 O O . VAL A 1 196 ? -15.369 -0.597 7.922 1.00 98.31 196 VAL A O 1
ATOM 1654 N N . ILE A 1 197 ? -14.483 1.418 8.384 1.00 98.62 197 ILE A N 1
ATOM 1655 C CA . ILE A 1 197 ? -14.679 2.004 7.058 1.00 98.62 197 ILE A CA 1
ATOM 1656 C C . ILE A 1 197 ? -13.293 2.348 6.527 1.00 98.62 197 ILE A C 1
ATOM 1658 O O . ILE A 1 197 ? -12.634 3.226 7.079 1.00 98.62 197 ILE A O 1
ATOM 1662 N N . VAL A 1 198 ? -12.840 1.649 5.489 1.00 98.62 198 VAL A N 1
ATOM 1663 C CA . VAL A 1 198 ? -11.472 1.758 4.964 1.00 98.62 198 VAL A CA 1
ATOM 1664 C C . VAL A 1 198 ? -11.465 1.790 3.445 1.00 98.62 198 VAL A C 1
ATOM 1666 O O . VAL A 1 198 ? -12.334 1.229 2.780 1.00 98.62 198 VAL A O 1
ATOM 1669 N N . GLU A 1 199 ? -10.467 2.455 2.888 1.00 97.94 199 GLU A N 1
ATOM 1670 C CA . GLU A 1 199 ? -10.144 2.371 1.471 1.00 97.94 199 GLU A CA 1
ATOM 1671 C C . GLU A 1 199 ? -9.394 1.069 1.171 1.00 97.94 199 GLU A C 1
ATOM 1673 O O . GLU A 1 199 ? -8.378 0.768 1.791 1.00 97.94 199 GLU A O 1
ATOM 1678 N N . LYS A 1 200 ? -9.840 0.315 0.171 1.00 96.94 200 LYS A N 1
ATOM 1679 C CA . LYS A 1 200 ? -9.056 -0.753 -0.451 1.00 96.94 200 LYS A CA 1
ATOM 1680 C C . LYS A 1 200 ? -8.585 -0.302 -1.823 1.00 96.94 200 LYS A C 1
ATOM 1682 O O . LYS A 1 200 ? -9.390 0.139 -2.646 1.00 96.94 200 LYS A O 1
ATOM 1687 N N . ILE A 1 201 ? -7.284 -0.409 -2.062 1.00 92.69 201 ILE A N 1
ATOM 1688 C CA . ILE A 1 201 ? -6.643 0.046 -3.294 1.00 92.69 201 ILE A CA 1
ATOM 1689 C C . ILE A 1 201 ? -6.346 -1.164 -4.176 1.00 92.69 201 ILE A C 1
ATOM 1691 O O . ILE A 1 201 ? -5.718 -2.124 -3.727 1.00 92.69 201 ILE A O 1
ATOM 1695 N N . TYR A 1 202 ? -6.772 -1.096 -5.436 1.00 90.19 202 TYR A N 1
ATOM 1696 C CA . TYR A 1 202 ? -6.633 -2.170 -6.417 1.00 90.19 202 TYR A CA 1
ATOM 1697 C C . TYR A 1 202 ? -5.945 -1.701 -7.703 1.00 90.19 202 TYR A C 1
ATOM 1699 O O . TYR A 1 202 ? -6.141 -0.570 -8.159 1.00 90.19 202 TYR A O 1
ATOM 1707 N N . LYS A 1 203 ? -5.180 -2.609 -8.318 1.00 85.38 203 LYS A N 1
ATOM 1708 C CA . LYS A 1 203 ? -4.667 -2.511 -9.695 1.00 85.38 203 LYS A CA 1
ATOM 1709 C C . LYS A 1 203 ? -5.378 -3.581 -10.523 1.00 85.38 203 LYS A C 1
ATOM 1711 O O . LYS A 1 203 ? -5.045 -4.760 -10.434 1.00 85.38 203 LYS A O 1
ATOM 1716 N N . GLY A 1 204 ? -6.381 -3.182 -11.304 1.00 85.12 204 GLY A N 1
ATOM 1717 C CA . GLY A 1 204 ? -7.302 -4.151 -11.907 1.00 85.12 204 GLY A CA 1
ATOM 1718 C C . GLY A 1 204 ? -8.031 -4.933 -10.811 1.00 85.12 204 GLY A C 1
ATOM 1719 O O . GLY A 1 204 ? -8.642 -4.323 -9.943 1.00 85.12 204 GLY A O 1
ATOM 1720 N N . GLU A 1 205 ? -7.923 -6.261 -10.822 1.00 86.31 205 GLU A N 1
ATOM 1721 C CA . GLU A 1 205 ? -8.518 -7.141 -9.800 1.00 86.31 205 GLU A CA 1
ATOM 1722 C C . GLU A 1 205 ? -7.572 -7.434 -8.622 1.00 86.31 205 GLU A C 1
ATOM 1724 O O . GLU A 1 205 ? -7.977 -8.008 -7.612 1.00 86.31 205 GLU A O 1
ATOM 1729 N N . GLN A 1 206 ? -6.302 -7.036 -8.722 1.00 87.25 206 GLN A N 1
ATOM 1730 C CA . GLN A 1 206 ? -5.308 -7.319 -7.696 1.00 87.25 206 GLN A CA 1
ATOM 1731 C C . GLN A 1 206 ? -5.424 -6.318 -6.543 1.00 87.25 206 GLN A C 1
ATOM 1733 O O . GLN A 1 206 ? -5.218 -5.117 -6.738 1.00 87.25 206 GLN A O 1
ATOM 1738 N N . PHE A 1 207 ? -5.697 -6.820 -5.334 1.00 90.12 207 PHE A N 1
ATOM 1739 C CA . PHE A 1 207 ? -5.579 -6.026 -4.111 1.00 90.12 207 PHE A CA 1
ATOM 1740 C C . PHE A 1 207 ? -4.120 -5.630 -3.892 1.00 90.12 207 PHE A C 1
ATOM 1742 O O . PHE A 1 207 ? -3.221 -6.473 -3.934 1.00 90.12 207 PHE A O 1
ATOM 1749 N N . ILE A 1 208 ? -3.900 -4.338 -3.674 1.00 88.44 208 ILE A N 1
ATOM 1750 C CA . ILE A 1 208 ? -2.574 -3.765 -3.486 1.00 88.44 208 ILE A CA 1
ATOM 1751 C C . ILE A 1 208 ? -2.305 -3.499 -2.011 1.00 88.44 208 ILE A C 1
ATOM 1753 O O . ILE A 1 208 ? -1.306 -3.973 -1.482 1.00 88.44 208 ILE A O 1
ATOM 1757 N N . GLN A 1 209 ? -3.159 -2.692 -1.381 1.00 90.25 209 GLN A N 1
ATOM 1758 C CA . GLN A 1 209 ? -3.008 -2.277 0.012 1.00 90.25 209 GLN A CA 1
ATOM 1759 C C . GLN A 1 209 ? -4.293 -1.629 0.533 1.00 90.25 209 GLN A C 1
ATOM 1761 O O . GLN A 1 209 ? -5.165 -1.211 -0.240 1.00 90.25 209 GLN A O 1
ATOM 1766 N N . TYR A 1 210 ? -4.363 -1.479 1.852 1.00 95.44 210 TYR A N 1
ATOM 1767 C CA . TYR A 1 210 ? -5.324 -0.591 2.494 1.00 95.44 210 TYR A CA 1
ATOM 1768 C C . TYR A 1 210 ? -4.866 0.864 2.363 1.00 95.44 210 TYR A C 1
ATOM 1770 O O . TYR A 1 210 ? -3.677 1.170 2.443 1.00 95.44 210 TYR A O 1
ATOM 1778 N N . GLY A 1 211 ? -5.819 1.755 2.124 1.00 94.44 211 GLY A N 1
ATOM 1779 C CA . GLY A 1 211 ? -5.634 3.195 2.181 1.00 94.44 211 GLY A CA 1
ATOM 1780 C C . GLY A 1 211 ? -6.074 3.742 3.534 1.00 94.44 211 GLY A C 1
ATOM 1781 O O . GLY A 1 211 ? -5.831 3.157 4.588 1.00 94.44 211 GLY A O 1
ATOM 1782 N N . THR A 1 212 ? -6.749 4.883 3.499 1.00 96.00 212 THR A N 1
ATOM 1783 C CA . THR A 1 212 ? -7.247 5.549 4.699 1.00 96.00 212 THR A CA 1
ATOM 1784 C C . THR A 1 212 ? -8.303 4.708 5.417 1.00 96.00 212 THR A C 1
ATOM 1786 O O . THR A 1 212 ? -9.318 4.351 4.815 1.00 96.00 212 THR A O 1
ATOM 1789 N N . ILE A 1 213 ? -8.132 4.490 6.726 1.00 98.31 213 ILE A N 1
ATOM 1790 C CA . ILE A 1 213 ? -9.246 4.148 7.619 1.00 98.31 213 ILE A CA 1
ATOM 1791 C C . ILE A 1 213 ? -9.976 5.453 7.950 1.00 98.31 213 ILE A C 1
ATOM 1793 O O . ILE A 1 213 ? -9.400 6.390 8.492 1.00 98.31 213 ILE A O 1
ATOM 1797 N N . HIS A 1 214 ? -11.243 5.553 7.569 1.00 98.19 214 HIS A N 1
ATOM 1798 C CA . HIS A 1 214 ? -12.082 6.722 7.843 1.00 98.19 214 HIS A CA 1
ATOM 1799 C C . HIS A 1 214 ? -12.769 6.611 9.200 1.00 98.19 214 HIS A C 1
ATOM 1801 O O . HIS A 1 214 ? -12.923 7.611 9.897 1.00 98.19 214 HIS A O 1
ATOM 1807 N N . VAL A 1 215 ? -13.159 5.392 9.577 1.00 98.19 215 VAL A N 1
ATOM 1808 C CA . VAL A 1 215 ? -13.789 5.092 10.865 1.00 98.19 215 VAL A CA 1
ATOM 1809 C C . VAL A 1 215 ? -13.265 3.760 11.388 1.00 98.19 215 VAL A C 1
ATOM 1811 O O . VAL A 1 215 ? -13.262 2.772 10.652 1.00 98.19 215 VAL A O 1
ATOM 1814 N N . ALA A 1 216 ? -12.879 3.739 12.660 1.00 98.06 216 ALA A N 1
ATOM 1815 C CA . ALA A 1 216 ? -12.580 2.547 13.441 1.00 98.06 216 ALA A CA 1
ATOM 1816 C C . ALA A 1 216 ? -13.517 2.509 14.658 1.00 98.06 216 ALA A C 1
ATOM 1818 O O . ALA A 1 216 ? -13.512 3.431 15.466 1.00 98.06 216 ALA A O 1
ATOM 1819 N N . GLU A 1 217 ? -14.335 1.468 14.784 1.00 97.75 217 GLU A N 1
ATOM 1820 C CA . GLU A 1 217 ? -15.194 1.229 15.947 1.00 97.75 217 GLU A CA 1
ATOM 1821 C C . GLU A 1 217 ? -14.864 -0.112 16.585 1.00 97.75 217 GLU A C 1
ATOM 1823 O O . GLU A 1 217 ? -14.804 -1.131 15.892 1.00 97.75 217 GLU A O 1
ATOM 1828 N N . TYR A 1 218 ? -14.755 -0.121 17.907 1.00 97.44 218 TYR A N 1
ATOM 1829 C CA . TYR A 1 218 ? -14.667 -1.319 18.726 1.00 97.44 218 TYR A CA 1
ATOM 1830 C C . TYR A 1 218 ? -15.819 -1.341 19.729 1.00 97.44 218 TYR A C 1
ATOM 1832 O O . TYR A 1 218 ? -16.085 -0.348 20.404 1.00 97.44 218 TYR A O 1
ATOM 1840 N N . LEU A 1 219 ? -16.514 -2.470 19.815 1.00 96.25 219 LEU A N 1
ATOM 1841 C CA . LEU A 1 219 ? -17.654 -2.669 20.697 1.00 96.25 219 LEU A CA 1
ATOM 1842 C C . LEU A 1 219 ? -17.291 -3.700 21.766 1.00 96.25 219 LEU A C 1
ATOM 1844 O O . LEU A 1 219 ? -17.041 -4.870 21.452 1.00 96.25 219 LEU A O 1
ATOM 1848 N N . ARG A 1 220 ? -17.308 -3.260 23.026 1.00 91.81 220 ARG A N 1
ATOM 1849 C CA . ARG A 1 220 ? -17.035 -4.066 24.221 1.00 91.81 220 ARG A CA 1
ATOM 1850 C C . ARG A 1 220 ? -18.321 -4.164 25.046 1.00 91.81 220 ARG A C 1
ATOM 1852 O O . ARG A 1 220 ? -18.582 -3.353 25.928 1.00 91.81 220 ARG A O 1
ATOM 1859 N N . GLY A 1 221 ? -19.160 -5.152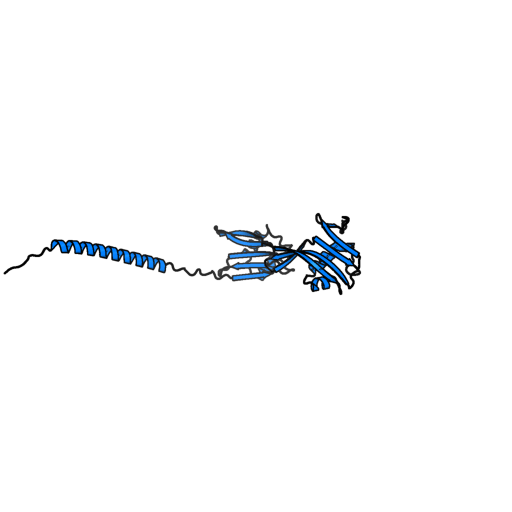 24.739 1.00 87.38 221 GLY A N 1
ATOM 1860 C CA . GLY A 1 221 ? -20.509 -5.218 25.311 1.00 87.38 221 GLY A CA 1
ATOM 1861 C C . GLY A 1 221 ? -21.380 -4.073 24.784 1.00 87.38 221 GLY A C 1
ATOM 1862 O O . GLY A 1 221 ? -21.627 -4.009 23.582 1.00 87.38 221 GLY A O 1
ATOM 1863 N N . GLU A 1 222 ? -21.837 -3.184 25.670 1.00 88.56 222 GLU A N 1
ATOM 1864 C CA . GLU A 1 222 ? -22.617 -1.986 25.305 1.00 88.56 222 GLU A CA 1
ATOM 1865 C C . GLU A 1 222 ? -21.745 -0.747 25.041 1.00 88.56 222 GLU A C 1
ATOM 1867 O O . GLU A 1 222 ? -22.219 0.230 24.466 1.00 88.56 222 GLU A O 1
ATOM 1872 N N . GLU A 1 223 ? -20.469 -0.784 25.432 1.00 93.00 223 GLU A N 1
ATOM 1873 C CA . GLU A 1 223 ? -19.533 0.320 25.231 1.00 93.00 223 GLU A CA 1
ATOM 1874 C C . GLU A 1 223 ? -19.048 0.366 23.777 1.00 93.00 223 GLU A C 1
ATOM 1876 O O . GLU A 1 223 ? -18.653 -0.657 23.204 1.00 93.00 223 GLU A O 1
ATOM 1881 N N . VAL A 1 224 ? -19.059 1.565 23.186 1.00 95.06 224 VAL A N 1
ATOM 1882 C CA . VAL A 1 224 ? -18.573 1.828 21.828 1.00 95.06 224 VAL A CA 1
ATOM 1883 C C . VAL A 1 224 ? -17.398 2.790 21.904 1.00 95.06 224 VAL A C 1
ATOM 1885 O O . VAL A 1 224 ? -17.550 3.936 22.315 1.00 95.06 224 VAL A O 1
ATOM 1888 N N . ILE A 1 225 ? -16.239 2.326 21.451 1.00 95.25 225 ILE A N 1
ATOM 1889 C CA . ILE A 1 225 ? -15.028 3.131 21.311 1.00 95.25 225 ILE A CA 1
ATOM 1890 C C . ILE A 1 225 ? -14.859 3.420 19.823 1.00 95.25 225 ILE A C 1
ATOM 1892 O O . ILE A 1 225 ? -14.789 2.492 19.012 1.00 95.25 225 ILE A O 1
ATOM 1896 N N . ARG A 1 226 ? -14.831 4.701 19.446 1.00 96.31 226 ARG A N 1
ATOM 1897 C CA . ARG A 1 226 ? -14.836 5.138 18.045 1.00 96.31 226 ARG A CA 1
ATOM 1898 C C . ARG A 1 226 ? -13.723 6.141 17.767 1.00 96.31 226 ARG A C 1
ATOM 1900 O O . ARG A 1 226 ? -13.611 7.146 18.458 1.00 96.31 226 ARG A O 1
ATOM 1907 N N . GLY A 1 227 ? -12.986 5.906 16.685 1.00 97.00 227 GLY A N 1
ATOM 1908 C CA . GLY A 1 227 ? -12.080 6.860 16.055 1.00 97.00 227 GLY A CA 1
ATOM 1909 C C . GLY A 1 227 ? -12.556 7.243 14.659 1.00 97.00 227 GLY A C 1
ATOM 1910 O O . GLY A 1 227 ? -12.733 6.383 13.797 1.00 97.00 227 GLY A O 1
ATOM 1911 N N . ILE A 1 228 ? -12.748 8.539 14.430 1.00 97.81 228 ILE A N 1
ATOM 1912 C CA . ILE A 1 228 ? -13.158 9.135 13.157 1.00 97.81 228 ILE A CA 1
ATOM 1913 C C . ILE A 1 228 ? -11.997 9.963 12.624 1.00 97.81 228 ILE A C 1
ATOM 1915 O O . ILE A 1 228 ? -11.442 10.805 13.336 1.00 97.81 228 ILE A O 1
ATOM 1919 N N . ARG A 1 229 ? -11.625 9.747 11.362 1.00 96.62 229 ARG A N 1
ATOM 1920 C CA . ARG A 1 229 ? -10.544 10.510 10.747 1.00 96.62 229 ARG A CA 1
ATOM 1921 C C . ARG A 1 229 ? -10.992 11.927 10.399 1.00 96.62 229 ARG A C 1
ATOM 1923 O O . ARG A 1 229 ? -11.984 12.122 9.701 1.00 96.62 229 ARG A O 1
ATOM 1930 N N . PHE A 1 230 ? -10.203 12.916 10.805 1.00 95.50 230 PHE A N 1
ATOM 1931 C CA . PHE A 1 230 ? -10.411 14.322 10.467 1.00 95.50 230 PHE A CA 1
ATOM 1932 C C . PHE A 1 230 ? -9.066 15.058 10.410 1.00 95.50 230 PHE A C 1
ATOM 1934 O O . PHE A 1 230 ? -8.199 14.813 11.235 1.00 95.50 230 PHE A O 1
ATOM 1941 N N . ASN A 1 231 ? -8.839 15.928 9.419 1.00 92.19 231 ASN A N 1
ATOM 1942 C CA . ASN A 1 231 ? -7.611 16.741 9.290 1.00 92.19 231 ASN A CA 1
ATOM 1943 C C . ASN A 1 231 ? -6.272 15.997 9.523 1.00 92.19 231 ASN A C 1
ATOM 1945 O O . ASN A 1 231 ? -5.315 16.563 10.043 1.00 92.19 231 ASN A O 1
ATOM 1949 N N . GLY A 1 232 ? -6.188 14.728 9.113 1.00 89.88 232 GLY A N 1
ATOM 1950 C CA . GLY A 1 232 ? -4.975 13.913 9.237 1.00 89.88 232 GLY A CA 1
ATOM 1951 C C . GLY A 1 232 ? -4.801 13.175 10.569 1.00 89.88 232 GLY A C 1
ATOM 1952 O O . GLY A 1 232 ? -3.914 12.330 10.633 1.00 89.88 232 GLY A O 1
ATOM 1953 N N . GLY A 1 233 ? -5.655 13.419 11.568 1.00 93.88 233 GLY A N 1
ATOM 1954 C CA . GLY A 1 233 ? -5.693 12.696 12.845 1.00 93.88 233 GLY A CA 1
ATOM 1955 C C . GLY A 1 233 ? -6.987 11.902 13.043 1.00 93.88 233 GLY A C 1
ATOM 1956 O O . GLY A 1 233 ? -7.874 11.919 12.185 1.00 93.88 233 GLY A O 1
ATOM 1957 N N . TYR A 1 234 ? -7.094 11.217 14.182 1.00 96.50 234 TYR A N 1
ATOM 1958 C CA . TYR A 1 234 ? -8.293 10.480 14.592 1.00 96.50 234 TYR A CA 1
ATOM 1959 C C . TYR A 1 234 ? -8.859 11.051 15.881 1.00 96.50 234 TYR A C 1
ATOM 1961 O O . TYR A 1 234 ? -8.115 11.328 16.821 1.00 96.50 234 TYR A O 1
ATOM 1969 N N . TYR A 1 235 ? -10.177 11.204 15.909 1.00 96.25 235 TYR A N 1
ATOM 1970 C CA . TYR A 1 235 ? -10.896 11.851 16.993 1.00 96.25 235 TYR A CA 1
ATOM 1971 C C . TYR A 1 235 ? -12.097 11.013 17.412 1.00 96.25 235 TYR A C 1
ATOM 1973 O O . TYR A 1 235 ? -12.674 10.298 16.589 1.00 96.25 235 TYR A O 1
ATOM 1981 N N . ASN A 1 236 ? -12.480 11.114 18.677 1.00 94.62 236 ASN A N 1
ATOM 1982 C CA . ASN A 1 236 ? -13.729 10.540 19.154 1.00 94.62 236 ASN A CA 1
ATOM 1983 C C . ASN A 1 236 ? -14.943 11.408 18.748 1.00 94.62 236 ASN A C 1
ATOM 1985 O O . ASN A 1 236 ? -14.806 12.408 18.037 1.00 94.62 236 ASN A O 1
ATOM 1989 N N . GLU A 1 237 ? -16.143 11.021 19.181 1.00 91.44 237 GLU A N 1
ATOM 1990 C CA . GLU A 1 237 ? -17.398 11.700 18.816 1.00 91.44 237 GLU A CA 1
ATOM 1991 C C . GLU A 1 237 ? -17.497 13.133 19.362 1.00 91.44 237 GLU A C 1
ATOM 1993 O O . GLU A 1 237 ? -18.136 13.987 18.747 1.00 91.44 237 GLU A O 1
ATOM 1998 N N . GLU A 1 238 ? -16.815 13.420 20.470 1.00 92.81 238 GLU A N 1
ATOM 1999 C CA . GLU A 1 238 ? -16.740 14.748 21.083 1.00 92.81 238 GLU A CA 1
ATOM 2000 C C . GLU A 1 238 ? -15.616 15.621 20.492 1.00 92.81 238 GLU A C 1
ATOM 2002 O O . GLU A 1 238 ? -15.495 16.796 20.845 1.00 92.81 238 GLU A O 1
ATOM 2007 N N . GLY A 1 239 ? -14.803 15.076 19.581 1.00 92.50 239 GLY A N 1
ATOM 2008 C CA . GLY A 1 239 ? -13.703 15.788 18.929 1.00 92.50 239 GLY A CA 1
ATOM 2009 C C . GLY A 1 239 ? -12.381 15.778 19.703 1.00 92.50 239 GLY A C 1
ATOM 2010 O O . GLY A 1 239 ? -11.479 16.551 19.370 1.00 92.50 239 GLY A O 1
ATOM 2011 N N . PHE A 1 240 ? -12.223 14.918 20.711 1.00 92.38 240 PHE A N 1
ATOM 2012 C CA . PHE A 1 240 ? -10.938 14.693 21.374 1.00 92.38 240 PHE A CA 1
ATOM 2013 C C . PHE A 1 240 ? -10.042 13.793 20.525 1.00 92.38 240 PHE A C 1
ATOM 2015 O O . PHE A 1 240 ? -10.492 12.784 19.987 1.00 92.38 240 PHE A O 1
ATOM 2022 N N . SER A 1 241 ? -8.766 14.164 20.398 1.00 92.88 241 SER A N 1
ATOM 2023 C CA . SER A 1 241 ? -7.776 13.375 19.658 1.00 92.88 241 SER A CA 1
ATOM 2024 C C . SER A 1 241 ? -7.520 12.043 20.358 1.00 92.88 241 SER A C 1
ATOM 2026 O O . SER A 1 241 ? -7.205 12.031 21.546 1.00 92.88 241 SER A O 1
ATOM 2028 N N . LEU A 1 242 ? -7.579 10.948 19.602 1.00 90.31 242 LEU A N 1
ATOM 2029 C CA . LEU A 1 242 ? -7.207 9.609 20.070 1.00 90.31 242 LEU A CA 1
ATOM 2030 C C . LEU A 1 242 ? -5.698 9.361 20.017 1.00 90.31 242 LEU A C 1
ATOM 2032 O O . LEU A 1 242 ? -5.207 8.380 20.559 1.00 90.31 242 LEU A O 1
ATOM 2036 N N . GLN A 1 243 ? -4.947 10.239 19.354 1.00 79.31 243 GLN A N 1
ATOM 2037 C CA . GLN A 1 243 ? -3.490 10.182 19.293 1.00 79.31 243 GLN A CA 1
ATOM 2038 C C . GLN A 1 243 ? -2.916 11.261 20.213 1.00 79.31 243 GLN A C 1
ATOM 2040 O O . GLN A 1 243 ? -3.316 12.428 20.128 1.00 79.31 243 GLN A O 1
ATOM 2045 N N . LYS A 1 244 ? -1.972 10.894 21.088 1.00 64.31 244 LYS A N 1
ATOM 2046 C CA . LYS A 1 244 ? -1.171 11.888 21.815 1.00 64.31 244 LYS A CA 1
ATOM 2047 C C . LYS A 1 244 ? -0.145 12.528 20.878 1.00 64.31 244 LYS A C 1
ATOM 2049 O O . LYS A 1 244 ? 0.484 11.827 20.089 1.00 64.31 244 LYS A O 1
ATOM 2054 N N . ALA A 1 245 ? -0.018 13.850 20.989 1.00 50.88 245 ALA A N 1
ATOM 2055 C CA . ALA A 1 245 ? 1.025 14.656 20.358 1.00 50.88 245 ALA A CA 1
ATOM 2056 C C . ALA A 1 245 ? 2.366 14.527 21.094 1.00 50.88 245 ALA A C 1
ATOM 2058 O O . ALA A 1 245 ? 2.335 14.314 22.331 1.00 50.88 245 ALA A O 1
#

Secondary structure (DSSP, 8-state):
--------HHHHHHHHHHHHHHHHHHHHHHHHHHHHHHHHH-----------EEEEEEPPTTS-HHHHHHHTT--HHHHHHHHHHHTTT--GGG-SS-EEEEEE-TTS-EEEEEEE-SSSEEEEEEE-TTS-EEEEEEEPPPEEEEEEEEEE-SS-HHHHHHHTT--HHHHHHHHHHHTTT--TTTS--TT-EEEEEEEEEEETTEEEEEEEEEEEEEEETTEEEEEEEETTEEE-TTS-BSS--